Protein AF-0000000077704893 (afdb_homodimer)

pLDDT: mean 78.14, std 19.14, range [37.75, 97.44]

Foldseek 3Di:
DPPPPPPPPPPPPPPPPPPPPAPDDDDDDPVQQPACPLPNPPCHLCLVVAQFHWDWDWDADPQKGVRTDTATDGPDQFGQDPVGTDPQKGKDFDKDWDWMWGADPVHRNGTDIDTDIGGSGIHIDGPDDD/DPPPPPPPPPPPPPPPPPPPPFPDDDDDDPVQPPACPLCNPPCHLCLVVALFHWDWDWDADPQKGVRTDTATDGPDQFGQDPVGTDPQKGKDFDKDWDWMWGADPVHRNGTDIDTDIGGSGIHIDGPDDD

Sequence (260 aa):
MVLLSFALANLTFAKQGQKKICDTSLTISNDFHDSLDGDAKGNGNIHNRSLSAWTWIPKFSPRRIPQVIFEAQCNSEYCTLPNGVDTRLNSLPIYQEILVLKQDAED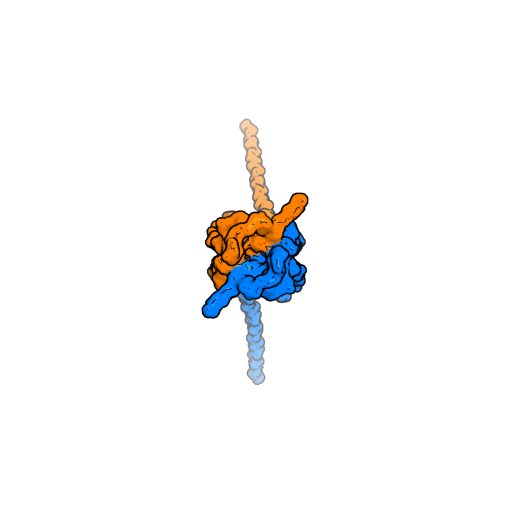RKCFMATFERVIVGCTCVWAKTSMVLLSFALANLTFAKQGQKKICDTSLTISNDFHDSLDGDAKGNGNIHNRSLSAWTWIPKFSPRRIPQVIFEAQCNSEYCTLPNGVDTRLNSLPIYQEILVLKQDAEDRKCFMATFERVIVGCTCVWAKTS

InterPro domains:
  IPR010345 Interleukin-17 family [PF06083] (50-125)
  IPR029034 Cystine-knot cytokine [G3DSA:2.10.90.10] (10-130)
  IPR029034 Cystine-knot cytokine [SSF57501] (20-126)

Nearest PDB structures (foldseek):
  5hi4-assembly1_A  TM=8.862E-01  e=2.682E-08  Homo sapiens
  4qhu-assembly1_C  TM=8.048E-01  e=1.053E-08  Homo sapiens
  5n7w-assembly1_Y  TM=8.708E-01  e=6.445E-08  Homo sapiens
  4hsa-assembly2_E  TM=7.802E-01  e=4.539E-08  Homo sapiens
  7uwn-assembly1_A  TM=8.164E-01  e=1.378E-07  Homo sapiens

Structure (mmCIF, N/CA/C/O backbone):
data_AF-0000000077704893-model_v1
#
loop_
_entity.id
_entity.type
_entity.pdbx_description
1 polymer 'Uncharacterized protein'
#
loop_
_atom_site.group_PDB
_atom_site.id
_atom_site.type_symbol
_atom_site.label_atom_id
_atom_site.label_alt_id
_atom_site.label_comp_id
_atom_site.label_asym_id
_atom_site.label_entity_id
_atom_site.label_seq_id
_atom_site.pdbx_PDB_ins_code
_atom_site.Cartn_x
_atom_site.Cartn_y
_atom_site.Cartn_z
_atom_site.occupancy
_atom_site.B_iso_or_equiv
_atom_site.auth_seq_id
_atom_site.auth_comp_id
_atom_site.auth_asym_id
_atom_site.auth_atom_id
_atom_site.pdbx_PDB_model_num
ATOM 1 N N . MET A 1 1 ? -37.656 50.531 52.281 1 37.75 1 MET A N 1
ATOM 2 C CA . MET A 1 1 ? -37.531 50.25 50.844 1 37.75 1 MET A CA 1
ATOM 3 C C . MET A 1 1 ? -36.156 49.781 50.5 1 37.75 1 MET A C 1
ATOM 5 O O . MET A 1 1 ? -35.219 50.562 50.438 1 37.75 1 MET A O 1
ATOM 9 N N . VAL A 1 2 ? -35.781 48.531 51.031 1 50.66 2 VAL A N 1
ATOM 10 C CA . VAL A 1 2 ? -34.5 47.875 50.781 1 50.66 2 VAL A CA 1
ATOM 11 C C . VAL A 1 2 ? -34.344 47.5 49.312 1 50.66 2 VAL A C 1
ATOM 13 O O . VAL A 1 2 ? -35.188 46.781 48.75 1 50.66 2 VAL A O 1
ATOM 16 N N . LEU A 1 3 ? -33.781 48.406 48.5 1 46.84 3 LEU A N 1
ATOM 17 C CA . LEU A 1 3 ? -33.5 48.188 47.094 1 46.84 3 LEU A CA 1
ATOM 18 C C . LEU A 1 3 ? -32.531 47.031 46.906 1 46.84 3 LEU A C 1
ATOM 20 O O . LEU A 1 3 ? -31.391 47.062 47.406 1 46.84 3 LEU A O 1
ATOM 24 N N . LEU A 1 4 ? -33.031 45.781 46.812 1 48.66 4 LEU A N 1
ATOM 25 C CA . LEU A 1 4 ? -32.281 44.594 46.438 1 48.66 4 LEU A CA 1
ATOM 26 C C . LEU A 1 4 ? -31.688 44.719 45.062 1 48.66 4 LEU A C 1
ATOM 28 O O . LEU A 1 4 ? -32.406 44.781 44.062 1 48.66 4 LEU A O 1
ATOM 32 N N . SER A 1 5 ? -30.562 45.469 44.906 1 52.28 5 SER A N 1
ATOM 33 C CA . SER A 1 5 ? -29.844 45.469 43.625 1 52.28 5 SER A CA 1
ATOM 34 C C . SER A 1 5 ? -29.422 44.062 43.219 1 52.28 5 SER A C 1
ATOM 36 O O . SER A 1 5 ? -28.688 43.406 43.938 1 52.28 5 SER A O 1
ATOM 38 N N . PHE A 1 6 ? -30.25 43.344 42.531 1 50.31 6 PHE A N 1
ATOM 39 C CA . PHE A 1 6 ? -29.906 42.094 41.875 1 50.31 6 PHE A CA 1
ATOM 40 C C . PHE A 1 6 ? -28.688 42.25 40.969 1 50.31 6 PHE A C 1
ATOM 42 O O . PHE A 1 6 ? -28.766 42.938 39.938 1 50.31 6 PHE A O 1
ATOM 49 N N . ALA A 1 7 ? -27.469 42.219 41.5 1 50.66 7 ALA A N 1
ATOM 50 C CA . ALA A 1 7 ? -26.266 42.156 40.688 1 50.66 7 ALA A CA 1
ATOM 51 C C . ALA A 1 7 ? -26.391 41.031 39.625 1 50.66 7 ALA A C 1
ATOM 53 O O . ALA A 1 7 ? -26.547 39.875 39.969 1 50.66 7 ALA A O 1
ATOM 54 N N . LEU A 1 8 ? -26.859 41.281 38.375 1 48.38 8 LEU A N 1
ATOM 55 C CA . LEU A 1 8 ? -26.75 40.375 37.25 1 48.38 8 LEU A CA 1
ATOM 56 C C . LEU A 1 8 ? -25.312 39.875 37.062 1 48.38 8 LEU A C 1
ATOM 58 O O . LEU A 1 8 ? -24.422 40.688 36.844 1 48.38 8 LEU A O 1
ATOM 62 N N . ALA A 1 9 ? -24.891 38.875 37.812 1 49.81 9 ALA A N 1
ATOM 63 C CA . ALA A 1 9 ? -23.641 38.188 37.5 1 49.81 9 ALA A CA 1
ATOM 64 C C . ALA A 1 9 ? -23.594 37.812 36.031 1 49.81 9 ALA A C 1
ATOM 66 O O . ALA A 1 9 ? -24.422 37.031 35.562 1 49.81 9 ALA A O 1
ATOM 67 N N . ASN A 1 10 ? -23.156 38.688 35.156 1 50.38 10 ASN A N 1
ATOM 68 C CA . ASN A 1 10 ? -22.797 38.312 33.781 1 50.38 10 ASN A CA 1
ATOM 69 C C . ASN A 1 10 ? -21.906 37.094 33.75 1 50.38 10 ASN A C 1
ATOM 71 O O . ASN A 1 10 ? -20.781 37.125 34.25 1 50.38 10 ASN A O 1
ATOM 75 N N . LEU A 1 11 ? -22.453 35.906 33.781 1 45.84 11 LEU A N 1
ATOM 76 C CA . LEU A 1 11 ? -21.703 34.688 33.438 1 45.84 11 LEU A CA 1
ATOM 77 C C . LEU A 1 11 ? -21.062 34.844 32.062 1 45.84 11 LEU A C 1
ATOM 79 O O . LEU A 1 11 ? -21.734 34.75 31.031 1 45.84 11 LEU A O 1
ATOM 83 N N . THR A 1 12 ? -20.078 35.656 31.969 1 42.69 12 THR A N 1
ATOM 84 C CA . THR A 1 12 ? -19.281 35.469 30.75 1 42.69 12 THR A CA 1
ATOM 85 C C . THR A 1 12 ? -18.891 34 30.578 1 42.69 12 THR A C 1
ATOM 87 O O . THR A 1 12 ? -18.156 33.438 31.422 1 42.69 12 THR A O 1
ATOM 90 N N . PHE A 1 13 ? -19.781 33.094 30.047 1 43.25 13 PHE A N 1
ATOM 91 C CA . PHE A 1 13 ? -19.25 31.875 29.469 1 43.25 13 PHE A CA 1
ATOM 92 C C . PHE A 1 13 ? -17.953 32.125 28.719 1 43.25 13 PHE A C 1
ATOM 94 O O . PHE A 1 13 ? -17.953 32.812 27.688 1 43.25 13 PHE A O 1
ATOM 101 N N . ALA A 1 14 ? -16.828 32.219 29.375 1 42.31 14 ALA A N 1
ATOM 102 C CA . ALA A 1 14 ? -15.578 32.094 28.641 1 42.31 14 ALA A CA 1
ATOM 103 C C . ALA A 1 14 ? -15.695 31.031 27.547 1 42.31 14 ALA A C 1
ATOM 105 O O . ALA A 1 14 ? -16.203 29.938 27.781 1 42.31 14 ALA A O 1
ATOM 106 N N . LYS A 1 15 ? -15.789 31.453 26.328 1 42.66 15 LYS A N 1
ATOM 107 C CA . LYS A 1 15 ? -15.531 30.5 25.25 1 42.66 15 LYS A CA 1
ATOM 108 C C . LYS A 1 15 ? -14.398 29.547 25.594 1 42.66 15 LYS A C 1
ATOM 110 O O . LYS A 1 15 ? -13.258 29.969 25.797 1 42.66 15 LYS A O 1
ATOM 115 N N . GLN A 1 16 ? -14.609 28.641 26.5 1 38.19 16 GLN A N 1
ATOM 116 C CA . GLN A 1 16 ? -13.617 27.562 26.547 1 38.19 16 GLN A CA 1
ATOM 117 C C . GLN A 1 16 ? -13 27.328 25.172 1 38.19 16 GLN A C 1
ATOM 119 O O . GLN A 1 16 ? -13.711 27.062 24.203 1 38.19 16 GLN A O 1
ATOM 124 N N . GLY A 1 17 ? -11.992 28 24.844 1 39.12 17 GLY A N 1
ATOM 125 C CA . GLY A 1 17 ? -11.227 27.703 23.641 1 39.12 17 GLY A CA 1
ATOM 126 C C . GLY A 1 17 ? -11.266 26.219 23.281 1 39.12 17 GLY A C 1
ATOM 127 O O . GLY A 1 17 ? -10.852 25.375 24.078 1 39.12 17 GLY A O 1
ATOM 128 N N . GLN A 1 18 ? -12.242 25.781 22.703 1 41.03 18 GLN A N 1
ATOM 129 C CA . GLN A 1 18 ? -12.258 24.422 22.172 1 41.03 18 GLN A CA 1
ATOM 130 C C . GLN A 1 18 ? -10.859 23.984 21.734 1 41.03 18 GLN A C 1
ATOM 132 O O . GLN A 1 18 ? -10.18 24.719 21 1 41.03 18 GLN A O 1
ATOM 137 N N . LYS A 1 19 ? -10.109 23.375 22.578 1 48.78 19 LYS A N 1
ATOM 138 C CA . LYS A 1 19 ? -8.828 22.766 22.219 1 48.78 19 LYS A CA 1
ATOM 139 C C . LYS A 1 19 ? -8.766 22.438 20.734 1 48.78 19 LYS A C 1
ATOM 141 O O . LYS A 1 19 ? -9.641 21.75 20.203 1 48.78 19 LYS A O 1
ATOM 146 N N . LYS A 1 20 ? -8.148 23.312 20.047 1 57.44 20 LYS A N 1
ATOM 147 C CA . LYS A 1 20 ? -8.016 23.156 18.594 1 57.44 20 LYS A CA 1
ATOM 148 C C . LYS A 1 20 ? -7.527 21.766 18.234 1 57.44 20 LYS A C 1
ATOM 150 O O . LYS A 1 20 ? -6.426 21.359 18.609 1 57.44 20 LYS A O 1
ATOM 155 N N . ILE A 1 21 ? -8.43 20.859 18 1 60.94 21 ILE A N 1
ATOM 156 C CA . ILE A 1 21 ? -8.148 19.469 17.625 1 60.94 21 ILE A CA 1
ATOM 157 C C . ILE A 1 21 ? -7.07 19.453 16.531 1 60.94 21 ILE A C 1
ATOM 159 O O . ILE A 1 21 ? -6.164 18.625 16.562 1 60.94 21 ILE A O 1
ATOM 163 N N . CYS A 1 22 ? -6.988 20.5 15.727 1 69.81 22 CYS A N 1
ATOM 164 C CA . CYS A 1 22 ? -5.977 20.594 14.688 1 69.81 22 CYS A CA 1
ATOM 165 C C . CYS A 1 22 ? -4.859 21.547 15.086 1 69.81 22 CYS A C 1
ATOM 167 O O . CYS A 1 22 ? -5.07 22.75 15.164 1 69.81 22 CYS A O 1
ATOM 169 N N . ASP A 1 23 ? -3.744 21.109 15.43 1 73.31 23 ASP A N 1
ATOM 170 C CA . ASP A 1 23 ? -2.658 21.906 15.984 1 73.31 23 ASP A CA 1
ATOM 171 C C . ASP A 1 23 ? -1.429 21.875 15.078 1 73.31 23 ASP A C 1
ATOM 173 O O . ASP A 1 23 ? -0.364 22.375 15.445 1 73.31 23 ASP A O 1
ATOM 177 N N . THR A 1 24 ? -1.635 21.188 13.969 1 78.5 24 THR A N 1
ATOM 178 C CA . THR A 1 24 ? -0.562 21.109 12.977 1 78.5 24 THR A CA 1
ATOM 179 C C . THR A 1 24 ? -1.022 21.672 11.633 1 78.5 24 THR A C 1
ATOM 181 O O . THR A 1 24 ? -2.221 21.844 11.406 1 78.5 24 THR A O 1
ATOM 184 N N . SER A 1 25 ? -0.047 22.094 10.875 1 83.5 25 SER A N 1
ATOM 185 C CA . SER A 1 25 ? -0.404 22.672 9.578 1 83.5 25 SER A CA 1
ATOM 186 C C . SER A 1 25 ? -0.13 21.688 8.445 1 83.5 25 SER A C 1
ATOM 188 O O . SER A 1 25 ? 0.707 20.797 8.578 1 83.5 25 SER A O 1
ATOM 190 N N . LEU A 1 26 ? -0.906 21.875 7.492 1 85.44 26 LEU A N 1
ATOM 191 C CA . LEU A 1 26 ? -0.884 20.953 6.363 1 85.44 26 LEU A CA 1
ATOM 192 C C . LEU A 1 26 ? -0.917 21.703 5.039 1 85.44 26 LEU A C 1
ATOM 194 O O . LEU A 1 26 ? -1.655 22.688 4.898 1 85.44 26 LEU A O 1
ATOM 198 N N . THR A 1 27 ? -0.047 21.344 4.195 1 81.75 27 THR A N 1
ATOM 199 C CA . THR A 1 27 ? -0.145 21.766 2.805 1 81.75 27 THR A CA 1
ATOM 200 C C . THR A 1 27 ? -0.478 20.594 1.898 1 81.75 27 THR A C 1
ATOM 202 O O . THR A 1 27 ? 0.096 19.516 2.043 1 81.75 27 THR A O 1
ATOM 205 N N . ILE A 1 28 ? -1.531 20.688 1.138 1 75.5 28 ILE A N 1
ATOM 206 C CA . ILE A 1 28 ? -1.953 19.656 0.197 1 75.5 28 ILE A CA 1
ATOM 207 C C . ILE A 1 28 ? -1.441 20 -1.202 1 75.5 28 ILE A C 1
ATOM 209 O O . ILE A 1 28 ? -1.708 21.078 -1.722 1 75.5 28 ILE A O 1
ATOM 213 N N . SER A 1 29 ? -0.528 19.141 -1.643 1 66.69 29 SER A N 1
ATOM 214 C CA . SER A 1 29 ? -0.025 19.375 -2.992 1 66.69 29 SER A CA 1
ATOM 215 C C . SER A 1 29 ? -1.115 19.156 -4.035 1 66.69 29 SER A C 1
ATOM 217 O O . SER A 1 29 ? -1.984 18.297 -3.861 1 66.69 29 SER A O 1
ATOM 219 N N . ASN A 1 30 ? -1.355 20.062 -4.895 1 57.41 30 ASN A N 1
ATOM 220 C CA . ASN A 1 30 ? -2.336 20.047 -5.977 1 57.41 30 ASN A CA 1
ATOM 221 C C . ASN A 1 30 ? -2.283 18.734 -6.754 1 57.41 30 ASN A C 1
ATOM 223 O O . ASN A 1 30 ? -3.223 18.391 -7.477 1 57.41 30 ASN A O 1
ATOM 227 N N . ASP A 1 31 ? -1.229 18.156 -6.793 1 54.12 31 ASP A N 1
ATOM 228 C CA . ASP A 1 31 ? -1.136 16.922 -7.578 1 54.12 31 ASP A CA 1
ATOM 229 C C . ASP A 1 31 ? -2.012 15.828 -6.98 1 54.12 31 ASP A C 1
ATOM 231 O O . ASP A 1 31 ? -2.023 14.695 -7.477 1 54.12 31 ASP A O 1
ATOM 235 N N . PHE A 1 32 ? -2.59 16.188 -5.91 1 54.81 32 PHE A N 1
ATOM 236 C CA . PHE A 1 32 ? -3.371 15.227 -5.145 1 54.81 32 PHE A CA 1
ATOM 237 C C . PHE A 1 32 ? -4.535 14.695 -5.973 1 54.81 32 PHE A C 1
ATOM 239 O O . PHE A 1 32 ? -4.965 13.555 -5.789 1 54.81 32 PHE A O 1
ATOM 246 N N . HIS A 1 33 ? -5.051 15.609 -6.844 1 47.25 33 HIS A N 1
ATOM 247 C CA . HIS A 1 33 ? -6.25 15.148 -7.535 1 47.25 33 HIS A CA 1
ATOM 248 C C . HIS A 1 33 ? -5.941 13.984 -8.469 1 47.25 33 HIS A C 1
ATOM 250 O O . HIS A 1 33 ? -6.832 13.477 -9.148 1 47.25 33 HIS A O 1
ATOM 256 N N . ASP A 1 34 ? -4.793 13.68 -8.602 1 46.97 34 ASP A N 1
ATOM 257 C CA . ASP A 1 34 ? -4.703 12.594 -9.57 1 46.97 34 ASP A CA 1
ATOM 258 C C . ASP A 1 34 ? -5.148 11.266 -8.953 1 46.97 34 ASP A C 1
ATOM 260 O O . ASP A 1 34 ? -4.629 10.859 -7.914 1 46.97 34 ASP A O 1
ATOM 264 N N . SER A 1 35 ? -6.367 10.953 -9.156 1 46.66 35 SER A N 1
ATOM 265 C CA . SER A 1 35 ? -7.062 9.703 -8.867 1 46.66 35 SER A CA 1
ATOM 266 C C . SER A 1 35 ? -6.102 8.516 -8.891 1 46.66 35 SER A C 1
ATOM 268 O O . SER A 1 35 ? -5.312 8.367 -9.82 1 46.66 35 SER A O 1
ATOM 270 N N . LEU A 1 36 ? -5.527 8.188 -7.707 1 52.59 36 LEU A N 1
ATOM 271 C CA . LEU A 1 36 ? -4.906 6.871 -7.691 1 52.59 36 LEU A CA 1
ATOM 272 C C . LEU A 1 36 ? -5.652 5.91 -8.617 1 52.59 36 LEU A C 1
ATOM 274 O O . LEU A 1 36 ? -6.77 5.484 -8.305 1 52.59 36 LEU A O 1
ATOM 278 N N . ASP A 1 37 ? -5.781 6.301 -9.977 1 47.19 37 ASP A N 1
ATOM 279 C CA . ASP A 1 37 ? -6.457 5.398 -10.898 1 47.19 37 ASP A CA 1
ATOM 280 C C . ASP A 1 37 ? -6.125 3.941 -10.586 1 47.19 37 ASP A C 1
ATOM 282 O O . ASP A 1 37 ? -5.051 3.643 -10.062 1 47.19 37 ASP A O 1
ATOM 286 N N . GLY A 1 38 ? -7.125 3.229 -10.242 1 49.47 38 GLY A N 1
ATOM 287 C CA . GLY A 1 38 ? -6.996 1.782 -10.156 1 49.47 38 GLY A CA 1
ATOM 288 C C . GLY A 1 38 ? -5.895 1.223 -11.039 1 49.47 38 GLY A C 1
ATOM 289 O O . GLY A 1 38 ? -5.273 0.214 -10.695 1 49.47 38 GLY A O 1
ATOM 290 N N . ASP A 1 39 ? -5.918 1.77 -12.297 1 47.84 39 ASP A N 1
ATOM 291 C CA . ASP A 1 39 ? -4.781 1.375 -13.117 1 47.84 39 ASP A CA 1
ATOM 292 C C . ASP A 1 39 ? -3.51 2.1 -12.68 1 47.84 39 ASP A C 1
ATOM 294 O O . ASP A 1 39 ? -3.074 3.047 -13.336 1 47.84 39 ASP A O 1
ATOM 298 N N . ALA A 1 40 ? -3.502 2.299 -11.297 1 52.09 40 ALA A N 1
ATOM 299 C CA . ALA A 1 40 ? -2.326 3.027 -10.828 1 52.09 40 ALA A CA 1
ATOM 300 C C . ALA A 1 40 ? -1.189 2.943 -11.844 1 52.09 40 ALA A C 1
ATOM 302 O O . ALA A 1 40 ? -0.983 1.901 -12.477 1 52.09 40 ALA A O 1
ATOM 303 N N . LYS A 1 41 ? -0.769 3.875 -12.297 1 58.19 41 LYS A N 1
ATOM 304 C CA . LYS A 1 41 ? 0.427 4 -13.125 1 58.19 41 LYS A CA 1
ATOM 305 C C . LYS A 1 41 ? 1.471 2.953 -12.742 1 58.19 41 LYS A C 1
ATOM 307 O O . LYS A 1 41 ? 1.813 2.811 -11.57 1 58.19 41 LYS A O 1
ATOM 312 N N . GLY A 1 42 ? 1.596 1.945 -13.57 1 61.72 42 GLY A N 1
ATOM 313 C CA . GLY A 1 42 ? 2.691 1.001 -13.414 1 61.72 42 GLY A CA 1
ATOM 314 C C . GLY A 1 42 ? 2.234 -0.446 -13.414 1 61.72 42 GLY A C 1
ATOM 315 O O . GLY A 1 42 ? 3.037 -1.355 -13.633 1 61.72 42 GLY A O 1
ATOM 316 N N . ASN A 1 43 ? 0.896 -0.592 -13.07 1 81.31 43 ASN A N 1
ATOM 317 C CA . ASN A 1 43 ? 0.449 -1.979 -13.008 1 81.31 43 ASN A CA 1
ATOM 318 C C . ASN A 1 43 ? 0.082 -2.516 -14.383 1 81.31 43 ASN A C 1
ATOM 320 O O . ASN A 1 43 ? 0.042 -3.73 -14.594 1 81.31 43 ASN A O 1
ATOM 324 N N . GLY A 1 44 ? -0.138 -1.579 -15.32 1 82.38 44 GLY A N 1
ATOM 325 C CA . GLY A 1 44 ? -0.655 -2.062 -16.594 1 82.38 44 GLY A CA 1
ATOM 326 C C . GLY A 1 44 ? -1.914 -2.896 -16.438 1 82.38 44 GLY A C 1
ATOM 327 O O . GLY A 1 44 ? -2.879 -2.465 -15.812 1 82.38 44 GLY A O 1
ATOM 328 N N . ASN A 1 45 ? -1.909 -4.125 -17.078 1 90.38 45 ASN A N 1
ATOM 329 C CA . ASN A 1 45 ? -3.08 -4.996 -17.031 1 90.38 45 ASN A CA 1
ATOM 330 C C . ASN A 1 45 ? -2.84 -6.207 -16.141 1 90.38 45 ASN A C 1
ATOM 332 O O . ASN A 1 45 ? -3.35 -7.297 -16.406 1 90.38 45 ASN A O 1
ATOM 336 N N . ILE A 1 46 ? -2.047 -6.043 -15.164 1 93.25 46 ILE A N 1
ATOM 337 C CA . ILE A 1 46 ? -1.69 -7.172 -14.312 1 93.25 46 ILE A CA 1
ATOM 338 C C . ILE A 1 46 ? -2.943 -7.73 -13.641 1 93.25 46 ILE A C 1
ATOM 340 O O . ILE A 1 46 ? -3.039 -8.938 -13.391 1 93.25 46 ILE A O 1
ATOM 344 N N . HIS A 1 47 ? -3.902 -6.883 -13.359 1 94.62 47 HIS A N 1
ATOM 345 C CA . HIS A 1 47 ? -5.102 -7.336 -12.664 1 94.62 47 HIS A CA 1
ATOM 346 C C . HIS A 1 47 ? -5.91 -8.297 -13.523 1 94.62 47 HIS A C 1
ATOM 348 O O . HIS A 1 47 ? -6.559 -9.211 -13.008 1 94.62 47 HIS A O 1
ATOM 354 N N . ASN A 1 48 ? -5.805 -8.156 -14.812 1 92.62 48 ASN A N 1
ATOM 355 C CA . ASN A 1 48 ? -6.512 -9.023 -15.75 1 92.62 48 ASN A CA 1
ATOM 356 C C . ASN A 1 48 ? -5.723 -10.297 -16.031 1 92.62 48 ASN A C 1
ATOM 358 O O . ASN A 1 48 ? -6.305 -11.352 -16.297 1 92.62 48 ASN A O 1
ATOM 362 N N . ARG A 1 49 ? -4.492 -10.195 -15.977 1 93.75 49 ARG A N 1
ATOM 363 C CA . ARG A 1 49 ? -3.629 -11.312 -16.359 1 93.75 49 ARG A CA 1
ATOM 364 C C . ARG A 1 49 ? -3.303 -12.18 -15.141 1 93.75 49 ARG A C 1
ATOM 366 O O . ARG A 1 49 ? -2.781 -13.289 -15.289 1 93.75 49 ARG A O 1
ATOM 373 N N . SER A 1 50 ? -3.562 -11.703 -13.969 1 95.44 50 SER A N 1
ATOM 374 C CA . SER A 1 50 ? -3.266 -12.445 -12.75 1 95.44 50 SER A CA 1
ATOM 375 C C . SER A 1 50 ? -4.035 -13.758 -12.703 1 95.44 50 SER A C 1
ATOM 377 O O . SER A 1 50 ? -5.176 -13.836 -13.164 1 95.44 50 SER A O 1
ATOM 379 N N . LEU A 1 51 ? -3.422 -14.812 -12.117 1 94.94 51 LEU A N 1
ATOM 380 C CA . LEU A 1 51 ? -4.137 -16.047 -11.836 1 94.94 51 LEU A CA 1
ATOM 381 C C . LEU A 1 51 ? -5.27 -15.82 -10.844 1 94.94 51 LEU A C 1
ATOM 383 O O . LEU A 1 51 ? -6.164 -16.656 -10.703 1 94.94 51 LEU A O 1
ATOM 387 N N . SER A 1 52 ? -5.152 -14.781 -10.109 1 96.06 52 SER A N 1
ATOM 388 C CA . SER A 1 52 ? -6.188 -14.258 -9.227 1 96.06 52 SER A CA 1
ATOM 389 C C . SER A 1 52 ? -6.66 -12.875 -9.68 1 96.06 52 SER A C 1
ATOM 391 O O . SER A 1 52 ? -6.477 -11.891 -8.969 1 96.06 52 SER A O 1
ATOM 393 N N . ALA A 1 53 ? -7.348 -12.867 -10.828 1 95.31 53 ALA A N 1
ATOM 394 C CA . ALA A 1 53 ? -7.754 -11.602 -11.422 1 95.31 53 ALA A CA 1
ATOM 395 C C . ALA A 1 53 ? -8.664 -10.812 -10.484 1 95.31 53 ALA A C 1
ATOM 397 O O . ALA A 1 53 ? -9.352 -11.398 -9.641 1 95.31 53 ALA A O 1
ATOM 398 N N . TRP A 1 54 ? -8.547 -9.469 -10.664 1 96.44 54 TRP A N 1
ATOM 399 C CA . TRP A 1 54 ? -9.43 -8.648 -9.836 1 96.44 54 TRP A CA 1
ATOM 400 C C . TRP A 1 54 ? -9.961 -7.457 -10.625 1 96.44 54 TRP A C 1
ATOM 402 O O . TRP A 1 54 ? -9.438 -7.129 -11.688 1 96.44 54 TRP A O 1
ATOM 412 N N . THR A 1 55 ? -11.031 -6.918 -10.102 1 94.62 55 THR A N 1
ATOM 413 C CA . THR A 1 55 ? -11.625 -5.695 -10.625 1 94.62 55 THR A CA 1
ATOM 414 C C . THR A 1 55 ? -11.422 -4.535 -9.656 1 94.62 55 THR A C 1
ATOM 416 O O . THR A 1 55 ? -11.555 -4.707 -8.445 1 94.62 55 THR A O 1
ATOM 419 N N . TRP A 1 56 ? -11.07 -3.357 -10.227 1 92.25 56 TRP A N 1
ATOM 420 C CA . TRP A 1 56 ? -10.938 -2.158 -9.406 1 92.25 56 TRP A CA 1
ATOM 421 C C . TRP A 1 56 ? -12.297 -1.511 -9.156 1 92.25 56 TRP A C 1
ATOM 423 O O . TRP A 1 56 ? -13.039 -1.234 -10.102 1 92.25 56 TRP A O 1
ATOM 433 N N . ILE A 1 57 ? -12.547 -1.248 -7.918 1 93.12 57 ILE A N 1
ATOM 434 C CA . ILE A 1 57 ? -13.773 -0.572 -7.52 1 93.12 57 ILE A CA 1
ATOM 435 C C . ILE A 1 57 ? -13.438 0.77 -6.871 1 93.12 57 ILE A C 1
ATOM 437 O O . ILE A 1 57 ? -12.789 0.814 -5.824 1 93.12 57 ILE A O 1
ATOM 441 N N . PRO A 1 58 ? -13.883 1.869 -7.477 1 91 58 PRO A N 1
ATOM 442 C CA . PRO A 1 58 ? -13.648 3.17 -6.844 1 91 58 PRO A CA 1
ATOM 443 C C . PRO A 1 58 ? -14.539 3.402 -5.625 1 91 58 PRO A C 1
ATOM 445 O O . PRO A 1 58 ? -15.742 3.141 -5.676 1 91 58 PRO A O 1
ATOM 448 N N . LYS A 1 59 ? -13.938 3.762 -4.555 1 92.38 59 LYS A N 1
ATOM 449 C CA . LYS A 1 59 ? -14.633 4.215 -3.354 1 92.38 59 LYS A CA 1
ATOM 450 C C . LYS A 1 59 ? -14.484 5.723 -3.166 1 92.38 59 LYS A C 1
ATOM 452 O O . LYS A 1 59 ? -13.383 6.211 -2.885 1 92.38 59 LYS A O 1
ATOM 457 N N . PHE A 1 60 ? -15.578 6.422 -3.271 1 92.69 60 PHE A N 1
ATOM 458 C CA . PHE A 1 60 ? -15.562 7.879 -3.232 1 92.69 60 PHE A CA 1
ATOM 459 C C . PHE A 1 60 ? -16 8.391 -1.863 1 92.69 60 PHE A C 1
ATOM 461 O O . PHE A 1 60 ? -16.938 7.852 -1.262 1 92.69 60 PHE A O 1
ATOM 468 N N . SER A 1 61 ? -15.281 9.352 -1.286 1 92.25 61 SER A N 1
ATOM 469 C CA . SER A 1 61 ? -15.617 10.117 -0.088 1 92.25 61 SER A CA 1
ATOM 470 C C . SER A 1 61 ? -15.305 11.602 -0.271 1 92.25 61 SER A C 1
ATOM 472 O O . SER A 1 61 ? -14.141 11.984 -0.381 1 92.25 61 SER A O 1
ATOM 474 N N . PRO A 1 62 ? -16.297 12.516 -0.23 1 91.75 62 PRO A N 1
ATOM 475 C CA . PRO A 1 62 ? -16.078 13.93 -0.534 1 91.75 62 PRO A CA 1
ATOM 476 C C . PRO A 1 62 ? -15.25 14.641 0.535 1 91.75 62 PRO A C 1
ATOM 478 O O . PRO A 1 62 ? -14.648 15.68 0.261 1 91.75 62 PRO A O 1
ATOM 481 N N . ARG A 1 63 ? -15.258 14.078 1.714 1 92.44 63 ARG A N 1
ATOM 482 C CA . ARG A 1 63 ? -14.555 14.75 2.801 1 92.44 63 ARG A CA 1
ATOM 483 C C . ARG A 1 63 ? -13.281 14.008 3.182 1 92.44 63 ARG A C 1
ATOM 485 O O . ARG A 1 63 ? -12.883 14.008 4.348 1 92.44 63 ARG A O 1
ATOM 492 N N . ARG A 1 64 ? -12.734 13.344 2.166 1 93.25 64 ARG A N 1
ATOM 493 C CA . ARG A 1 64 ? -11.516 12.57 2.398 1 93.25 64 ARG A CA 1
ATOM 494 C C . ARG A 1 64 ? -10.453 12.898 1.353 1 93.25 64 ARG A C 1
ATOM 496 O O . ARG A 1 64 ? -10.781 13.156 0.192 1 93.25 64 ARG A O 1
ATOM 503 N N . ILE A 1 65 ? -9.195 12.883 1.783 1 89.12 65 ILE A N 1
ATOM 504 C CA . ILE A 1 65 ? -8.055 12.891 0.879 1 89.12 65 ILE A CA 1
ATOM 505 C C . ILE A 1 65 ? -7.285 11.578 1.009 1 89.12 65 ILE A C 1
ATOM 507 O O . ILE A 1 65 ? -6.84 11.219 2.102 1 89.12 65 ILE A O 1
ATOM 511 N N . PRO A 1 66 ? -7.082 10.891 -0.09 1 90.94 66 PRO A N 1
ATOM 512 C CA . PRO A 1 66 ? -7.656 11.18 -1.406 1 90.94 66 PRO A CA 1
ATOM 513 C C . PRO A 1 66 ? -9.164 10.945 -1.451 1 90.94 66 PRO A C 1
ATOM 515 O O . PRO A 1 66 ? -9.695 10.156 -0.671 1 90.94 66 PRO A O 1
ATOM 518 N N . GLN A 1 67 ? -9.875 11.555 -2.371 1 91.25 67 GLN A N 1
ATOM 519 C CA . GLN A 1 67 ? -11.328 11.445 -2.457 1 91.25 67 GLN A CA 1
ATOM 520 C C . GLN A 1 67 ? -11.75 10.102 -3.043 1 91.25 67 GLN A C 1
ATOM 522 O O . GLN A 1 67 ? -12.836 9.594 -2.748 1 91.25 67 GLN A O 1
ATOM 527 N N . VAL A 1 68 ? -10.906 9.609 -3.963 1 90.75 68 VAL A N 1
ATOM 528 C CA . VAL A 1 68 ? -11.203 8.312 -4.562 1 90.75 68 VAL A CA 1
ATOM 529 C C . VAL A 1 68 ? -10.109 7.309 -4.191 1 90.75 68 VAL A C 1
ATOM 531 O O . VAL A 1 68 ? -8.922 7.582 -4.379 1 90.75 68 VAL A O 1
ATOM 534 N N . ILE A 1 69 ? -10.484 6.199 -3.596 1 90.75 69 ILE A N 1
ATOM 535 C CA . ILE A 1 69 ? -9.609 5.055 -3.348 1 90.75 69 ILE A CA 1
ATOM 536 C C . ILE A 1 69 ? -10.086 3.857 -4.164 1 90.75 69 ILE A C 1
ATOM 538 O O . ILE A 1 69 ? -11.273 3.518 -4.145 1 90.75 69 ILE A O 1
ATOM 542 N N . PHE A 1 70 ? -9.188 3.305 -4.871 1 90.12 70 PHE A N 1
ATOM 543 C CA . PHE A 1 70 ? -9.531 2.107 -5.629 1 90.12 70 PHE A CA 1
ATOM 544 C C . PHE A 1 70 ? -9.281 0.852 -4.801 1 90.12 70 PHE A C 1
ATOM 546 O O . PHE A 1 70 ? -8.18 0.651 -4.281 1 90.12 70 PHE A O 1
ATOM 553 N N . GLU A 1 71 ? -10.273 0.096 -4.703 1 92.69 71 GLU A N 1
ATOM 554 C CA . GLU A 1 71 ? -10.188 -1.182 -4 1 92.69 71 GLU A CA 1
ATOM 555 C C . GLU A 1 71 ? -10.297 -2.354 -4.973 1 92.69 71 GLU A C 1
ATOM 557 O O . GLU A 1 71 ? -11.102 -2.32 -5.906 1 92.69 71 GLU A O 1
ATOM 562 N N . ALA A 1 72 ? -9.422 -3.314 -4.734 1 94.38 72 ALA A N 1
ATOM 563 C CA . ALA A 1 72 ? -9.484 -4.52 -5.555 1 94.38 72 ALA A CA 1
ATOM 564 C C . ALA A 1 72 ? -10.586 -5.457 -5.078 1 94.38 72 ALA A C 1
ATOM 566 O O . ALA A 1 72 ? -10.805 -5.609 -3.871 1 94.38 72 ALA A O 1
ATOM 567 N N . GLN A 1 73 ? -11.352 -6.008 -6.012 1 96.75 73 GLN A N 1
ATOM 568 C CA . GLN A 1 73 ? -12.258 -7.125 -5.766 1 96.75 73 GLN A CA 1
ATOM 569 C C . GLN A 1 73 ? -11.82 -8.367 -6.535 1 96.75 73 GLN A C 1
ATOM 571 O O . GLN A 1 73 ? -11.875 -8.391 -7.77 1 96.75 73 GLN A O 1
ATOM 576 N N . CYS A 1 74 ? -11.406 -9.383 -5.738 1 97.44 74 CYS A N 1
ATOM 577 C CA . CYS A 1 74 ? -11.016 -10.617 -6.406 1 97.44 74 CYS A CA 1
ATOM 578 C C . CYS A 1 74 ? -12.195 -11.219 -7.168 1 97.44 74 CYS A C 1
ATOM 580 O O . CYS A 1 74 ? -13.297 -11.328 -6.633 1 97.44 74 CYS A O 1
ATOM 582 N N . ASN A 1 75 ? -11.945 -11.664 -8.391 1 96.44 75 ASN A N 1
ATOM 583 C CA . ASN A 1 75 ? -13.023 -12.078 -9.281 1 96.44 75 ASN A CA 1
ATOM 584 C C . ASN A 1 75 ? -13.578 -13.445 -8.898 1 96.44 75 ASN A C 1
ATOM 586 O O . ASN A 1 75 ? -14.711 -13.781 -9.234 1 96.44 75 ASN A O 1
ATOM 590 N N . SER A 1 76 ? -12.75 -14.258 -8.234 1 94.06 76 SER A N 1
ATOM 591 C CA . SER A 1 76 ? -13.141 -15.602 -7.836 1 94.06 76 SER A CA 1
ATOM 592 C C . SER A 1 76 ? -12.43 -16.031 -6.555 1 94.06 76 SER A C 1
ATOM 594 O O . SER A 1 76 ? -11.461 -15.398 -6.137 1 94.06 76 SER A O 1
ATOM 596 N N . GLU A 1 77 ? -13.008 -17.062 -5.953 1 93.75 77 GLU A N 1
ATOM 597 C CA . GLU A 1 77 ? -12.352 -17.656 -4.789 1 93.75 77 GLU A CA 1
ATOM 598 C C . GLU A 1 77 ? -11.219 -18.578 -5.211 1 93.75 77 GLU A C 1
ATOM 600 O O . GLU A 1 77 ? -10.359 -18.938 -4.395 1 93.75 77 GLU A O 1
ATOM 605 N N . TYR A 1 78 ? -11.289 -18.953 -6.516 1 92.62 78 TYR A N 1
ATOM 606 C CA . TYR A 1 78 ? -10.305 -19.906 -7.035 1 92.62 78 TYR A CA 1
ATOM 607 C C . TYR A 1 78 ? -9.383 -19.219 -8.039 1 92.62 78 TYR A C 1
ATOM 609 O O . TYR A 1 78 ? -9.672 -18.125 -8.516 1 92.62 78 TYR A O 1
ATOM 617 N N . CYS A 1 79 ? -8.25 -19.812 -8.234 1 93.69 79 CYS A N 1
ATOM 618 C CA . CYS A 1 79 ? -7.27 -19.328 -9.195 1 93.69 79 CYS A CA 1
ATOM 619 C C . CYS A 1 79 ? -7.469 -19.969 -10.555 1 93.69 79 CYS A C 1
ATOM 621 O O . CYS A 1 79 ? -7.918 -21.125 -10.641 1 93.69 79 CYS A O 1
ATOM 623 N N . THR A 1 80 ? -7.184 -19.188 -11.57 1 88.12 80 THR A N 1
ATOM 624 C CA . THR A 1 80 ? -7.309 -19.703 -12.93 1 88.12 80 THR A CA 1
ATOM 625 C C . THR A 1 80 ? -5.938 -20.047 -13.508 1 88.12 80 THR A C 1
ATOM 627 O O . THR A 1 80 ? -5.152 -19.156 -13.844 1 88.12 80 THR A O 1
ATOM 630 N N . LEU A 1 81 ? -5.711 -21.328 -13.633 1 83.5 81 LEU A N 1
ATOM 631 C CA . LEU A 1 81 ? -4.465 -21.828 -14.203 1 83.5 81 LEU A CA 1
ATOM 632 C C . LEU A 1 81 ? -4.645 -22.172 -15.68 1 83.5 81 LEU A C 1
ATOM 634 O O . LEU A 1 81 ? -5.77 -22.266 -16.172 1 83.5 81 LEU A O 1
ATOM 638 N N . PRO A 1 82 ? -3.514 -22.266 -16.375 1 74.75 82 PRO A N 1
ATOM 639 C CA . PRO A 1 82 ? -3.609 -22.672 -17.781 1 74.75 82 PRO A CA 1
ATOM 640 C C . PRO A 1 82 ? -4.418 -23.953 -17.984 1 74.75 82 PRO A C 1
ATOM 642 O O . PRO A 1 82 ? -5.129 -24.094 -18.984 1 74.75 82 PRO A O 1
ATOM 645 N N . ASN A 1 83 ? -4.371 -24.812 -17.047 1 77.19 83 ASN A N 1
ATOM 646 C CA . ASN A 1 83 ? -5.047 -26.094 -17.188 1 77.19 83 ASN A CA 1
ATOM 647 C C . ASN A 1 83 ? -6.41 -26.078 -16.5 1 77.19 83 ASN A C 1
ATOM 649 O O . ASN A 1 83 ? -7.062 -27.125 -16.406 1 77.19 83 ASN A O 1
ATOM 653 N N . GLY A 1 84 ? -6.812 -25.031 -16.016 1 81.5 84 GLY A N 1
ATOM 654 C CA . GLY A 1 84 ? -8.102 -24.906 -15.359 1 81.5 84 GLY A CA 1
ATOM 655 C C . GLY A 1 84 ? -7.992 -24.547 -13.891 1 81.5 84 GLY A C 1
ATOM 656 O O . GLY A 1 84 ? -6.949 -24.078 -13.438 1 81.5 84 GLY A O 1
ATOM 657 N N . VAL A 1 85 ? -9.156 -24.703 -13.172 1 81.31 85 VAL A N 1
ATOM 658 C CA . VAL A 1 85 ? -9.227 -24.359 -11.75 1 81.31 85 VAL A CA 1
ATOM 659 C C . VAL A 1 85 ? -8.578 -25.453 -10.914 1 81.31 85 VAL A C 1
ATOM 661 O O . VAL A 1 85 ? -8.828 -26.641 -11.133 1 81.31 85 VAL A O 1
ATOM 664 N N . ASP A 1 86 ? -7.641 -25.062 -10.094 1 78.81 86 ASP A N 1
ATOM 665 C CA . ASP A 1 86 ? -7.027 -25.938 -9.109 1 78.81 86 ASP A CA 1
ATOM 666 C C . ASP A 1 86 ? -7.57 -25.672 -7.711 1 78.81 86 ASP A C 1
ATOM 668 O O . ASP A 1 86 ? -7.328 -24.594 -7.145 1 78.81 86 ASP A O 1
ATOM 672 N N . THR A 1 87 ? -8.219 -26.641 -7.16 1 80.81 87 THR A N 1
ATOM 673 C CA . THR A 1 87 ? -8.914 -26.469 -5.895 1 80.81 87 THR A CA 1
ATOM 674 C C . THR A 1 87 ? -7.926 -26.312 -4.746 1 80.81 87 THR A C 1
ATOM 676 O O . THR A 1 87 ? -8.305 -25.922 -3.639 1 80.81 87 THR A O 1
ATOM 679 N N . ARG A 1 88 ? -6.684 -26.578 -4.949 1 83.56 88 ARG A N 1
ATOM 680 C CA . ARG A 1 88 ? -5.672 -26.438 -3.91 1 83.56 88 ARG A CA 1
ATOM 681 C C . ARG A 1 88 ? -5.254 -24.969 -3.764 1 83.56 88 ARG A C 1
ATOM 683 O O . ARG A 1 88 ? -4.543 -24.609 -2.822 1 83.56 88 ARG A O 1
ATOM 690 N N . LEU A 1 89 ? -5.676 -24.203 -4.723 1 90.81 89 LEU A N 1
ATOM 691 C CA . LEU A 1 89 ? -5.281 -22.797 -4.727 1 90.81 89 LEU A CA 1
ATOM 692 C C . LEU A 1 89 ? -6.469 -21.891 -4.406 1 90.81 89 LEU A C 1
ATOM 694 O O . LEU A 1 89 ? -7.594 -22.172 -4.836 1 90.81 89 LEU A O 1
ATOM 698 N N . ASN A 1 90 ? -6.207 -20.922 -3.602 1 93.75 90 ASN A N 1
ATOM 699 C CA . ASN A 1 90 ? -7.223 -19.938 -3.256 1 93.75 90 ASN A CA 1
ATOM 700 C C . ASN A 1 90 ? -6.816 -18.531 -3.703 1 93.75 90 ASN A C 1
ATOM 702 O O . ASN A 1 90 ? -5.645 -18.172 -3.607 1 93.75 90 ASN A O 1
ATOM 706 N N . SER A 1 91 ? -7.789 -17.891 -4.281 1 95.81 91 SER A N 1
ATOM 707 C CA . SER A 1 91 ? -7.629 -16.453 -4.531 1 95.81 91 SER A CA 1
ATOM 708 C C . SER A 1 91 ? -7.945 -15.641 -3.281 1 95.81 91 SER A C 1
ATOM 710 O O . SER A 1 91 ? -9.078 -15.672 -2.787 1 95.81 91 SER A O 1
ATOM 712 N N . LEU A 1 92 ? -6.953 -14.891 -2.814 1 96.56 92 LEU A N 1
ATOM 713 C CA . LEU A 1 92 ? -7.141 -14.133 -1.582 1 96.56 92 LEU A CA 1
ATOM 714 C C . LEU A 1 92 ? -6.773 -12.664 -1.782 1 96.56 92 LEU A C 1
ATOM 716 O O . LEU A 1 92 ? -5.836 -12.352 -2.518 1 96.56 92 LEU A O 1
ATOM 720 N N . PRO A 1 93 ? -7.465 -11.828 -1.125 1 96.38 93 PRO A N 1
ATOM 721 C CA . PRO A 1 93 ? -7.141 -10.398 -1.195 1 96.38 93 PRO A CA 1
ATOM 722 C C . PRO A 1 93 ? -5.883 -10.039 -0.403 1 96.38 93 PRO A C 1
ATOM 724 O O . PRO A 1 93 ? -5.562 -10.703 0.585 1 96.38 93 PRO A O 1
ATOM 727 N N . ILE A 1 94 ? -5.207 -9.047 -0.88 1 94.81 94 ILE A N 1
ATOM 728 C CA . ILE A 1 94 ? -4.129 -8.414 -0.13 1 94.81 94 ILE A CA 1
ATOM 729 C C . ILE A 1 94 ? -4.645 -7.133 0.527 1 94.81 94 ILE A C 1
ATOM 731 O O . ILE A 1 94 ? -5.051 -6.195 -0.161 1 94.81 94 ILE A O 1
ATOM 735 N N . TYR A 1 95 ? -4.562 -7.102 1.865 1 92.31 95 TYR A N 1
ATOM 736 C CA . TYR A 1 95 ? -5.039 -5.941 2.611 1 92.31 95 TYR A CA 1
ATOM 737 C C . TYR A 1 95 ? -3.893 -5.004 2.957 1 92.31 95 TYR A C 1
ATOM 739 O O . TYR A 1 95 ? -2.779 -5.453 3.242 1 92.31 95 TYR A O 1
ATOM 747 N N . GLN A 1 96 ? -4.254 -3.717 2.961 1 89.81 96 GLN A N 1
ATOM 748 C CA . GLN A 1 96 ? -3.332 -2.699 3.457 1 89.81 96 GLN A CA 1
ATOM 749 C C . GLN A 1 96 ? -4.074 -1.622 4.242 1 89.81 96 GLN A C 1
ATOM 751 O O . GLN A 1 96 ? -5.215 -1.288 3.92 1 89.81 96 GLN A O 1
ATOM 756 N N . GLU A 1 97 ? -3.387 -1.144 5.219 1 88.5 97 GLU A N 1
ATOM 757 C CA . GLU A 1 97 ? -3.846 0.078 5.875 1 88.5 97 GLU A CA 1
ATOM 758 C C . GLU A 1 97 ? -3.195 1.312 5.254 1 88.5 97 GLU A C 1
ATOM 760 O O . GLU A 1 97 ? -1.985 1.514 5.383 1 88.5 97 GLU A O 1
ATOM 765 N N . ILE A 1 98 ? -3.996 2.172 4.68 1 90.38 98 ILE A N 1
ATOM 766 C CA . ILE A 1 98 ? -3.426 3.334 4.004 1 90.38 98 ILE A CA 1
ATOM 767 C C . ILE A 1 98 ? -3.805 4.605 4.758 1 90.38 98 ILE A C 1
ATOM 769 O O . ILE A 1 98 ? -4.879 4.684 5.359 1 90.38 98 ILE A O 1
ATOM 773 N N . LEU A 1 99 ? -2.934 5.621 4.711 1 91.69 99 LEU A N 1
ATOM 774 C CA . LEU A 1 99 ? -3.186 6.926 5.309 1 91.69 99 LEU A CA 1
ATOM 775 C C . LEU A 1 99 ? -4.234 7.695 4.508 1 91.69 99 LEU A C 1
ATOM 777 O O . LEU A 1 99 ? -4.195 7.707 3.275 1 91.69 99 LEU A O 1
ATOM 781 N N . VAL A 1 100 ? -5.137 8.258 5.18 1 92.31 100 VAL A N 1
ATOM 782 C CA . VAL A 1 100 ? -6.102 9.18 4.594 1 92.31 100 VAL A CA 1
ATOM 783 C C . VAL A 1 100 ? -6.262 10.398 5.492 1 92.31 100 VAL A C 1
ATOM 785 O O . VAL A 1 100 ? -5.922 10.359 6.676 1 92.31 100 VAL A O 1
ATOM 788 N N . LEU A 1 101 ? -6.707 11.484 4.891 1 92.31 101 LEU A N 1
ATOM 789 C CA . LEU A 1 101 ? -7.062 12.695 5.633 1 92.31 101 LEU A CA 1
ATOM 790 C C . LEU A 1 101 ? -8.57 12.922 5.613 1 92.31 101 LEU A C 1
ATOM 792 O O . LEU A 1 101 ? -9.164 13.086 4.543 1 92.31 101 LEU A O 1
ATOM 796 N N . LYS A 1 102 ? -9.141 12.898 6.754 1 92.62 102 LYS A N 1
ATOM 797 C CA . LYS A 1 102 ? -10.57 13.156 6.859 1 92.62 102 LYS A CA 1
ATOM 798 C C . LYS A 1 102 ? -10.844 14.594 7.301 1 92.62 102 LYS A C 1
ATOM 800 O O . LYS A 1 102 ? -10.281 15.055 8.297 1 92.62 102 LYS A O 1
ATOM 805 N N . GLN A 1 103 ? -11.695 15.156 6.527 1 90.62 103 GLN A N 1
ATOM 806 C CA . GLN A 1 103 ? -12.023 16.547 6.816 1 90.62 103 GLN A CA 1
ATOM 807 C C . GLN A 1 103 ? -13.016 16.656 7.973 1 90.62 103 GLN A C 1
ATOM 809 O O . GLN A 1 103 ? -13.977 15.891 8.039 1 90.62 103 GLN A O 1
ATOM 814 N N . ASP A 1 104 ? -12.703 17.609 8.828 1 88.38 104 ASP A N 1
ATOM 815 C CA . ASP A 1 104 ? -13.586 17.844 9.969 1 88.38 104 ASP A CA 1
ATOM 816 C C . ASP A 1 104 ? -14.938 18.391 9.516 1 88.38 104 ASP A C 1
ATOM 818 O O . ASP A 1 104 ? -15.008 19.234 8.625 1 88.38 104 ASP A O 1
ATOM 822 N N . ALA A 1 105 ? -15.969 17.938 10.133 1 87 105 ALA A N 1
ATOM 823 C CA . ALA A 1 105 ? -17.312 18.312 9.727 1 87 105 ALA A CA 1
ATOM 824 C C . ALA A 1 105 ? -17.609 19.766 10.094 1 87 105 ALA A C 1
ATOM 826 O O . ALA A 1 105 ? -18.359 20.438 9.391 1 87 105 ALA A O 1
ATOM 827 N N . GLU A 1 106 ? -17.078 20.219 11.125 1 85.94 106 GLU A N 1
ATOM 828 C CA . GLU A 1 106 ? -17.375 21.562 11.617 1 85.94 106 GLU A CA 1
ATOM 829 C C . GLU A 1 106 ? -16.375 22.578 11.07 1 85.94 106 GLU A C 1
ATOM 831 O O . GLU A 1 106 ? -16.75 23.703 10.711 1 85.94 106 GLU A O 1
ATOM 836 N N . ASP A 1 107 ? -15.133 22.141 11.062 1 83.75 107 ASP A N 1
ATOM 837 C CA . ASP A 1 107 ? -14.062 23 10.555 1 83.75 107 ASP A CA 1
ATOM 838 C C . ASP A 1 107 ? -13.477 22.438 9.258 1 83.75 107 ASP A C 1
ATOM 840 O O . ASP A 1 107 ? -12.609 21.562 9.289 1 83.75 107 ASP A O 1
ATOM 844 N N . ARG A 1 108 ? -13.727 23.047 8.172 1 83 108 ARG A N 1
ATOM 845 C CA . ARG A 1 108 ? -13.352 22.531 6.859 1 83 108 ARG A CA 1
ATOM 846 C C . ARG A 1 108 ? -11.867 22.734 6.594 1 83 108 ARG A C 1
ATOM 848 O O . ARG A 1 108 ? -11.32 22.203 5.625 1 83 108 ARG A O 1
ATOM 855 N N . LYS A 1 109 ? -11.211 23.406 7.422 1 84.06 109 LYS A N 1
ATOM 856 C CA . LYS A 1 109 ? -9.781 23.641 7.254 1 84.06 109 LYS A CA 1
ATOM 857 C C . LYS A 1 109 ? -8.961 22.703 8.148 1 84.06 109 LYS A C 1
ATOM 859 O O . LYS A 1 109 ? -7.742 22.828 8.242 1 84.06 109 LYS A O 1
ATOM 864 N N . CYS A 1 110 ? -9.703 21.859 8.727 1 87.31 110 CYS A N 1
ATOM 865 C CA . CYS A 1 110 ? -9.047 20.906 9.609 1 87.31 110 CYS A CA 1
ATOM 866 C C . CYS A 1 110 ? -9.227 19.469 9.102 1 87.31 110 CYS A C 1
ATOM 868 O O . CYS A 1 110 ? -10.336 19.062 8.781 1 87.31 110 CYS A O 1
ATOM 870 N N . PHE A 1 111 ? -8.117 18.781 9.016 1 89.88 111 PHE A N 1
ATOM 871 C CA . PHE A 1 111 ? -8.125 17.375 8.617 1 89.88 111 PHE A CA 1
ATOM 872 C C . PHE A 1 111 ? -7.598 16.484 9.734 1 89.88 111 PHE A C 1
ATOM 874 O O . PHE A 1 111 ? -6.73 16.906 10.508 1 89.88 111 PHE A O 1
ATOM 881 N N . MET A 1 112 ? -8.141 15.32 9.766 1 90.56 112 MET A N 1
ATOM 882 C CA . MET A 1 112 ? -7.648 14.281 10.664 1 90.56 112 MET A CA 1
ATOM 883 C C . MET A 1 112 ? -6.941 13.18 9.883 1 90.56 112 MET A C 1
ATOM 885 O O . MET A 1 112 ? -7.516 12.602 8.961 1 90.56 112 MET A O 1
ATOM 889 N N . ALA A 1 113 ? -5.703 12.961 10.266 1 91.25 113 ALA A N 1
ATOM 890 C CA . ALA A 1 113 ? -4.957 11.852 9.68 1 91.25 113 ALA A CA 1
ATOM 891 C C . ALA A 1 113 ? -5.355 10.523 10.32 1 91.25 113 ALA A C 1
ATOM 893 O O . ALA A 1 113 ? -5.293 10.375 11.547 1 91.25 113 ALA A O 1
ATOM 894 N N . THR A 1 114 ? -5.82 9.586 9.492 1 90.06 114 THR A N 1
ATOM 895 C CA . THR A 1 114 ? -6.215 8.266 9.977 1 90.06 114 THR A CA 1
ATOM 896 C C . THR A 1 114 ? -5.934 7.195 8.922 1 90.06 114 THR A C 1
ATOM 898 O O . THR A 1 114 ? -5.383 7.496 7.859 1 90.06 114 THR A O 1
ATOM 901 N N . PHE A 1 115 ? -6.129 5.961 9.312 1 89.31 115 PHE A N 1
ATOM 902 C CA . PHE A 1 115 ? -5.859 4.855 8.398 1 89.31 115 PHE A CA 1
ATOM 903 C C . PHE A 1 115 ? -7.148 4.129 8.039 1 89.31 115 PHE A C 1
ATOM 905 O O . PHE A 1 115 ? -8.07 4.043 8.852 1 89.31 115 PHE A O 1
ATOM 912 N N . GLU A 1 116 ? -7.156 3.678 6.793 1 90.62 116 GLU A N 1
ATOM 913 C CA . GLU A 1 116 ? -8.242 2.84 6.305 1 90.62 116 GLU A CA 1
ATOM 914 C C . GLU A 1 116 ? -7.715 1.543 5.699 1 90.62 116 GLU A C 1
ATOM 916 O O . GLU A 1 116 ? -6.688 1.545 5.016 1 90.62 116 GLU A O 1
ATOM 921 N N . ARG A 1 117 ? -8.492 0.519 5.961 1 90.56 117 ARG A N 1
ATOM 922 C CA . ARG A 1 117 ? -8.156 -0.771 5.367 1 90.56 117 ARG A CA 1
ATOM 923 C C . ARG A 1 117 ? -8.672 -0.868 3.938 1 90.56 117 ARG A C 1
ATOM 925 O O . ARG A 1 117 ? -9.852 -0.596 3.676 1 90.56 117 ARG A O 1
ATOM 932 N N . VAL A 1 118 ? -7.754 -1.225 3.045 1 91.81 118 VAL A N 1
ATOM 933 C CA . VAL A 1 118 ? -8.094 -1.302 1.628 1 91.81 118 VAL A CA 1
ATOM 934 C C . VAL A 1 118 ? -7.531 -2.59 1.03 1 91.81 118 VAL A C 1
ATOM 936 O O . VAL A 1 118 ? -6.441 -3.029 1.404 1 91.81 118 VAL A O 1
ATOM 939 N N . ILE A 1 119 ? -8.32 -3.24 0.107 1 93.25 119 ILE A N 1
ATOM 940 C CA . ILE A 1 119 ? -7.793 -4.344 -0.688 1 93.25 119 ILE A CA 1
ATOM 941 C C . ILE A 1 119 ? -7.008 -3.791 -1.878 1 93.25 119 ILE A C 1
ATOM 943 O O . ILE A 1 119 ? -7.562 -3.068 -2.711 1 93.25 119 ILE A O 1
ATOM 947 N N . VAL A 1 120 ? -5.766 -4.207 -1.929 1 93.12 120 VAL A N 1
ATOM 948 C CA . VAL A 1 120 ? -4.891 -3.531 -2.879 1 93.12 120 VAL A CA 1
ATOM 949 C C . VAL A 1 120 ? -4.574 -4.465 -4.047 1 93.12 120 VAL A C 1
ATOM 951 O O . VAL A 1 120 ? -3.91 -4.066 -5.004 1 93.12 120 VAL A O 1
ATOM 954 N N . GLY A 1 121 ? -4.965 -5.66 -3.949 1 95 121 GLY A N 1
ATOM 955 C CA . GLY A 1 121 ? -4.766 -6.684 -4.965 1 95 121 GLY A CA 1
ATOM 956 C C . GLY A 1 121 ? -5.172 -8.07 -4.504 1 95 121 GLY A C 1
ATOM 957 O O . GLY A 1 121 ? -5.672 -8.234 -3.389 1 95 121 GLY A O 1
ATOM 958 N N . CYS A 1 122 ? -5.02 -8.953 -5.441 1 97.06 122 CYS A N 1
ATOM 959 C CA . CYS A 1 122 ? -5.289 -10.352 -5.125 1 97.06 122 CYS A CA 1
ATOM 960 C C . CYS A 1 122 ? -4.102 -11.227 -5.492 1 97.06 122 CYS A C 1
ATOM 962 O O . CYS A 1 122 ? -3.324 -10.891 -6.387 1 97.06 122 CYS A O 1
ATOM 964 N N . THR A 1 123 ? -3.975 -12.289 -4.777 1 96.94 123 THR A N 1
ATOM 965 C CA . THR A 1 123 ? -2.883 -13.227 -5.02 1 96.94 123 THR A CA 1
ATOM 966 C C . THR A 1 123 ? -3.359 -14.664 -4.852 1 96.94 123 THR A C 1
ATOM 968 O O . THR A 1 123 ? -4.273 -14.938 -4.07 1 96.94 123 THR A O 1
ATOM 971 N N . CYS A 1 124 ? -2.789 -15.547 -5.684 1 96.12 124 CYS A N 1
ATOM 972 C CA . CYS A 1 124 ? -3.096 -16.969 -5.574 1 96.12 124 CYS A CA 1
ATOM 973 C C . CYS A 1 124 ? -2.201 -17.641 -4.543 1 96.12 124 CYS A C 1
ATOM 975 O O . CYS A 1 124 ? -0.976 -17.516 -4.598 1 96.12 124 CYS A O 1
ATOM 977 N N . VAL A 1 125 ? -2.854 -18.359 -3.594 1 94.88 125 VAL A N 1
ATOM 978 C CA . VAL A 1 125 ? -2.092 -18.969 -2.51 1 94.88 125 VAL A CA 1
ATOM 979 C C . VAL A 1 125 ? -2.426 -20.469 -2.416 1 94.88 125 VAL A C 1
ATOM 981 O O . VAL A 1 125 ? -3.508 -20.891 -2.824 1 94.88 125 VAL A O 1
ATOM 984 N N . TRP A 1 126 ? -1.436 -21.156 -1.88 1 89.38 126 TRP A N 1
ATOM 985 C CA . TRP A 1 126 ? -1.71 -22.547 -1.492 1 89.38 126 TRP A CA 1
ATOM 986 C C . TRP A 1 126 ? -2.727 -22.594 -0.357 1 89.38 126 TRP A C 1
ATOM 988 O O . TRP A 1 126 ? -2.656 -21.812 0.587 1 89.38 126 TRP A O 1
ATOM 998 N N . ALA A 1 127 ? -3.76 -23.5 -0.527 1 81.62 127 ALA A N 1
ATOM 999 C CA . ALA A 1 127 ? -4.742 -23.656 0.544 1 81.62 127 ALA A CA 1
ATOM 1000 C C . ALA A 1 127 ? -4.082 -24.141 1.831 1 81.62 127 ALA A C 1
ATOM 1002 O O . ALA A 1 127 ? -3.07 -24.844 1.79 1 81.62 127 ALA A O 1
ATOM 1003 N N . LYS A 1 128 ? -4.605 -23.531 3 1 70.69 128 LYS A N 1
ATOM 1004 C CA . LYS A 1 128 ? -4.094 -23.984 4.289 1 70.69 128 LYS A CA 1
ATOM 1005 C C . LYS A 1 128 ? -4.281 -25.5 4.461 1 70.69 128 LYS A C 1
ATOM 1007 O O . LYS A 1 128 ? -5.305 -26.047 4.051 1 70.69 128 LYS A O 1
ATOM 1012 N N . THR A 1 129 ? -3.188 -26.266 4.418 1 53.78 129 THR A N 1
ATOM 1013 C CA . THR A 1 129 ? -3.359 -27.672 4.742 1 53.78 129 THR A CA 1
ATOM 1014 C C . THR A 1 129 ? -3.932 -27.844 6.145 1 53.78 129 THR A C 1
ATOM 1016 O O . THR A 1 129 ? -3.504 -27.172 7.082 1 53.78 129 THR A O 1
ATOM 1019 N N . SER A 1 130 ? -5.223 -28.156 6.137 1 40.88 130 SER A N 1
ATOM 1020 C CA . SER A 1 130 ? -5.793 -28.594 7.406 1 40.88 130 SER A CA 1
ATOM 1021 C C . SER A 1 130 ? -4.871 -29.578 8.109 1 40.88 130 SER A C 1
ATOM 1023 O O . SER A 1 130 ? -4.156 -30.344 7.461 1 40.88 130 SER A O 1
ATOM 1025 N N . MET B 1 1 ? 34.5 72.188 4.352 1 38.16 1 MET B N 1
ATOM 1026 C CA . MET B 1 1 ? 34.188 70.938 5.09 1 38.16 1 MET B CA 1
ATOM 1027 C C . MET B 1 1 ? 32.75 70.5 4.816 1 38.16 1 MET B C 1
ATOM 1029 O O . MET B 1 1 ? 31.797 71.062 5.336 1 38.16 1 MET B O 1
ATOM 1033 N N . VAL B 1 2 ? 32.469 70.062 3.514 1 51.38 2 VAL B N 1
ATOM 1034 C CA . VAL B 1 2 ? 31.188 69.562 3.039 1 51.38 2 VAL B CA 1
ATOM 1035 C C . VAL B 1 2 ? 30.844 68.25 3.781 1 51.38 2 VAL B C 1
ATOM 1037 O O . VAL B 1 2 ? 31.594 67.312 3.73 1 51.38 2 VAL B O 1
ATOM 1040 N N . LEU B 1 3 ? 30.078 68.312 4.898 1 47.34 3 LEU B N 1
ATOM 1041 C CA . LEU B 1 3 ? 29.516 67.25 5.676 1 47.34 3 LEU B CA 1
ATOM 1042 C C . LEU B 1 3 ? 28.562 66.438 4.828 1 47.34 3 LEU B C 1
ATOM 1044 O O . LEU B 1 3 ? 27.516 66.938 4.402 1 47.34 3 LEU B O 1
ATOM 1048 N N . LEU B 1 4 ? 29.078 65.438 4.023 1 49.53 4 LEU B N 1
ATOM 1049 C CA . LEU B 1 4 ? 28.297 64.438 3.312 1 49.53 4 LEU B CA 1
ATOM 1050 C C . LEU B 1 4 ? 27.484 63.594 4.293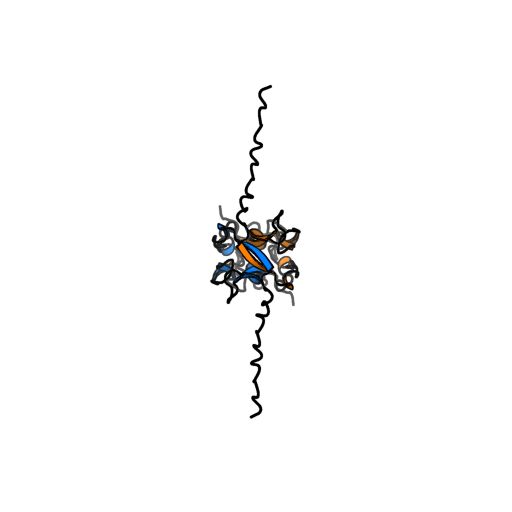 1 49.53 4 LEU B C 1
ATOM 1052 O O . LEU B 1 4 ? 28.062 62.812 5.062 1 49.53 4 LEU B O 1
ATOM 1056 N N . SER B 1 5 ? 26.328 64.062 4.777 1 53.53 5 SER B N 1
ATOM 1057 C CA . SER B 1 5 ? 25.422 63.219 5.562 1 53.53 5 SER B CA 1
ATOM 1058 C C . SER B 1 5 ? 24.953 62 4.773 1 53.53 5 SER B C 1
ATOM 1060 O O . SER B 1 5 ? 24.312 62.125 3.73 1 53.53 5 SER B O 1
ATOM 1062 N N . PHE B 1 6 ? 25.703 60.906 4.805 1 50.12 6 PHE B N 1
ATOM 1063 C CA . PHE B 1 6 ? 25.281 59.625 4.258 1 50.12 6 PHE B CA 1
ATOM 1064 C C . PHE B 1 6 ? 23.969 59.188 4.891 1 50.12 6 PHE B C 1
ATOM 1066 O O . PHE B 1 6 ? 23.922 58.844 6.078 1 50.12 6 PHE B O 1
ATOM 1073 N N . ALA B 1 7 ? 22.797 59.625 4.426 1 51 7 ALA B N 1
ATOM 1074 C CA . ALA B 1 7 ? 21.5 59.062 4.832 1 51 7 ALA B CA 1
ATOM 1075 C C . ALA B 1 7 ? 21.516 57.562 4.703 1 51 7 ALA B C 1
ATOM 1077 O O . ALA B 1 7 ? 21.688 57 3.609 1 51 7 ALA B O 1
ATOM 1078 N N . LEU B 1 8 ? 21.812 56.75 5.758 1 49.47 8 LEU B N 1
ATOM 1079 C CA . LEU B 1 8 ? 21.609 55.312 5.84 1 49.47 8 LEU B CA 1
ATOM 1080 C C . LEU B 1 8 ? 20.156 54.969 5.527 1 49.47 8 LEU B C 1
ATOM 1082 O O . LEU B 1 8 ? 19.234 55.375 6.238 1 49.47 8 LEU B O 1
ATOM 1086 N N . ALA B 1 9 ? 19.781 54.875 4.25 1 51.12 9 ALA B N 1
ATOM 1087 C CA . ALA B 1 9 ? 18.5 54.25 3.889 1 51.12 9 ALA B CA 1
ATOM 1088 C C . ALA B 1 9 ? 18.328 52.906 4.582 1 51.12 9 ALA B C 1
ATOM 1090 O O . ALA B 1 9 ? 19.109 51.969 4.367 1 51.12 9 ALA B O 1
ATOM 1091 N N . ASN B 1 10 ? 17.766 52.875 5.789 1 50.84 10 ASN B N 1
ATOM 1092 C CA . ASN B 1 10 ? 17.281 51.656 6.418 1 50.84 10 ASN B CA 1
ATOM 1093 C C . ASN B 1 10 ? 16.406 50.844 5.473 1 50.84 10 ASN B C 1
ATOM 1095 O O . ASN B 1 10 ? 15.297 51.25 5.145 1 50.84 10 ASN B O 1
ATOM 1099 N N . LEU B 1 11 ? 16.938 50.062 4.574 1 46.47 11 LEU B N 1
ATOM 1100 C CA . LEU B 1 11 ? 16.188 49.031 3.873 1 46.47 11 LEU B CA 1
ATOM 1101 C C . LEU B 1 11 ? 15.477 48.125 4.863 1 46.47 11 LEU B C 1
ATOM 1103 O O . LEU B 1 11 ? 16.109 47.25 5.5 1 46.47 11 LEU B O 1
ATOM 1107 N N . THR B 1 12 ? 14.445 48.594 5.48 1 44.06 12 THR B N 1
ATOM 1108 C CA . THR B 1 12 ? 13.594 47.594 6.105 1 44.06 12 THR B CA 1
ATOM 1109 C C . THR B 1 12 ? 13.203 46.5 5.105 1 44.06 12 THR B C 1
ATOM 1111 O O . THR B 1 12 ? 12.508 46.781 4.125 1 44.06 12 THR B O 1
ATOM 1114 N N . PHE B 1 13 ? 14.078 45.5 4.797 1 44.22 13 PHE B N 1
ATOM 1115 C CA . PHE B 1 13 ? 13.562 44.25 4.219 1 44.22 13 PHE B CA 1
ATOM 1116 C C . PHE B 1 13 ? 12.25 43.844 4.883 1 44.22 13 PHE B C 1
ATOM 1118 O O . PHE B 1 13 ? 12.234 43.5 6.066 1 44.22 13 PHE B O 1
ATOM 1125 N N . ALA B 1 14 ? 11.117 44.438 4.504 1 42.41 14 ALA B N 1
ATOM 1126 C CA . ALA B 1 14 ? 9.859 43.781 4.859 1 42.41 14 ALA B CA 1
ATOM 1127 C C . ALA B 1 14 ? 9.977 42.25 4.77 1 42.41 14 ALA B C 1
ATOM 1129 O O . ALA B 1 14 ? 10.469 41.719 3.775 1 42.41 14 ALA B O 1
ATOM 1130 N N . LYS B 1 15 ? 10.039 41.594 5.875 1 42.53 15 LYS B N 1
ATOM 1131 C CA . LYS B 1 15 ? 9.789 40.156 5.871 1 42.53 15 LYS B CA 1
ATOM 1132 C C . LYS B 1 15 ? 8.648 39.812 4.918 1 42.53 15 LYS B C 1
ATOM 1134 O O . LYS B 1 15 ? 7.512 40.219 5.113 1 42.53 15 LYS B O 1
ATOM 1139 N N . GLN B 1 16 ? 8.836 39.906 3.631 1 38.38 16 GLN B N 1
ATOM 1140 C CA . GLN B 1 16 ? 7.848 39.219 2.793 1 38.38 16 GLN B CA 1
ATOM 1141 C C . GLN B 1 16 ? 7.242 38.031 3.512 1 38.38 16 GLN B C 1
ATOM 1143 O O . GLN B 1 16 ? 7.969 37.156 3.971 1 38.38 16 GLN B O 1
ATOM 1148 N N . GLY B 1 17 ? 6.207 38.219 4.23 1 39.5 17 GLY B N 1
ATOM 1149 C CA . GLY B 1 17 ? 5.461 37.094 4.785 1 39.5 17 GLY B CA 1
ATOM 1150 C C . GLY B 1 17 ? 5.555 35.844 3.941 1 39.5 17 GLY B C 1
ATOM 1151 O O . GLY B 1 17 ? 5.168 35.844 2.771 1 39.5 17 GLY B O 1
ATOM 1152 N N . GLN B 1 18 ? 6.531 35.125 4.035 1 41.06 18 GLN B N 1
ATOM 1153 C CA . GLN B 1 18 ? 6.609 33.812 3.391 1 41.06 18 GLN B CA 1
ATOM 1154 C C . GLN B 1 18 ? 5.234 33.156 3.328 1 41.06 18 GLN B C 1
ATOM 1156 O O . GLN B 1 18 ? 4.539 33.062 4.34 1 41.06 18 GLN B O 1
ATOM 1161 N N . LYS B 1 19 ? 4.488 33.344 2.305 1 48.66 19 LYS B N 1
ATOM 1162 C CA . LYS B 1 19 ? 3.246 32.625 2.057 1 48.66 19 LYS B CA 1
ATOM 1163 C C . LYS B 1 19 ? 3.24 31.297 2.781 1 48.66 19 LYS B C 1
ATOM 1165 O O . LYS B 1 19 ? 4.16 30.484 2.613 1 48.66 19 LYS B O 1
ATOM 1170 N N . LYS B 1 20 ? 2.59 31.297 3.885 1 56.78 20 LYS B N 1
ATOM 1171 C CA . LYS B 1 20 ? 2.496 30.094 4.715 1 56.78 20 LYS B CA 1
ATOM 1172 C C . LYS B 1 20 ? 2.098 28.891 3.885 1 56.78 20 LYS B C 1
ATOM 1174 O O . LYS B 1 20 ? 1.003 28.844 3.318 1 56.78 20 LYS B O 1
ATOM 1179 N N . ILE B 1 21 ? 3.039 28.172 3.363 1 60.84 21 ILE B N 1
ATOM 1180 C CA . ILE B 1 21 ? 2.848 26.984 2.553 1 60.84 21 ILE B CA 1
ATOM 1181 C C . ILE B 1 21 ? 1.834 26.062 3.227 1 60.84 21 ILE B C 1
ATOM 1183 O O . ILE B 1 21 ? 0.971 25.484 2.561 1 60.84 21 ILE B O 1
ATOM 1187 N N . CYS B 1 22 ? 1.723 26.125 4.547 1 69.62 22 CYS B N 1
ATOM 1188 C CA . CYS B 1 22 ? 0.763 25.297 5.277 1 69.62 22 CYS B CA 1
ATOM 1189 C C . CYS B 1 22 ? -0.437 26.125 5.723 1 69.62 22 CYS B C 1
ATOM 1191 O O . CYS B 1 22 ? -0.325 26.953 6.629 1 69.62 22 CYS B O 1
ATOM 1193 N N . ASP B 1 23 ? -1.524 26.031 5.121 1 73.56 23 ASP B N 1
ATOM 1194 C CA . ASP B 1 23 ? -2.686 26.891 5.352 1 73.56 23 ASP B CA 1
ATOM 1195 C C . ASP B 1 23 ? -3.877 26.078 5.852 1 73.56 23 ASP B C 1
ATOM 1197 O O . ASP B 1 23 ? -4.988 26.594 5.961 1 73.56 23 ASP B O 1
ATOM 1201 N N . THR B 1 24 ? -3.592 24.797 6.055 1 79.06 24 THR B N 1
ATOM 1202 C CA . THR B 1 24 ? -4.617 23.906 6.582 1 79.06 24 THR B CA 1
ATOM 1203 C C . THR B 1 24 ? -4.156 23.266 7.887 1 79.06 24 THR B C 1
ATOM 1205 O O . THR B 1 24 ? -2.967 23.297 8.211 1 79.06 24 THR B O 1
ATOM 1208 N N . SER B 1 25 ? -5.121 22.891 8.672 1 83.69 25 SER B N 1
ATOM 1209 C CA . SER B 1 25 ? -4.766 22.297 9.953 1 83.69 25 SER B CA 1
ATOM 1210 C C . SER B 1 25 ? -4.922 20.781 9.93 1 83.69 25 SER B C 1
ATOM 1212 O O . SER B 1 25 ? -5.691 20.25 9.133 1 83.69 25 SER B O 1
ATOM 1214 N N . LEU B 1 26 ? -4.137 20.234 10.703 1 86.06 26 LEU B N 1
ATOM 1215 C CA . LEU B 1 26 ? -4.051 18.766 10.719 1 86.06 26 LEU B CA 1
ATOM 1216 C C . LEU B 1 26 ? -4.027 18.25 12.148 1 86.06 26 LEU B C 1
ATOM 1218 O O . LEU B 1 26 ? -3.359 18.812 13.016 1 86.06 26 LEU B O 1
ATOM 1222 N N . THR B 1 27 ? -4.84 17.297 12.398 1 82.31 27 THR B N 1
ATOM 1223 C CA . THR B 1 27 ? -4.727 16.516 13.617 1 82.31 27 THR B CA 1
ATOM 1224 C C . THR B 1 27 ? -4.285 15.086 13.312 1 82.31 27 THR B C 1
ATOM 1226 O O . THR B 1 27 ? -4.773 14.477 12.359 1 82.31 27 THR B O 1
ATOM 1229 N N . ILE B 1 28 ? -3.213 14.633 13.914 1 75.88 28 ILE B N 1
ATOM 1230 C CA . ILE B 1 28 ? -2.697 13.281 13.75 1 75.88 28 ILE B CA 1
ATOM 1231 C C . ILE B 1 28 ? -3.201 12.391 14.883 1 75.88 28 ILE B C 1
ATOM 1233 O O . ILE B 1 28 ? -3.008 12.703 16.062 1 75.88 28 ILE B O 1
ATOM 1237 N N . SER B 1 29 ? -4.023 11.438 14.469 1 68.06 29 SER B N 1
ATOM 1238 C CA . SER B 1 29 ? -4.512 10.523 15.492 1 68.06 29 SER B CA 1
ATOM 1239 C C . SER B 1 29 ? -3.383 9.656 16.047 1 68.06 29 SER B C 1
ATOM 1241 O O . SER B 1 29 ? -2.461 9.289 15.312 1 68.06 29 SER B O 1
ATOM 1243 N N . ASN B 1 30 ? -3.152 9.633 17.297 1 57.62 30 ASN B N 1
ATOM 1244 C CA . ASN B 1 30 ? -2.141 8.867 18.016 1 57.62 30 ASN B CA 1
ATOM 1245 C C . ASN B 1 30 ? -2.102 7.41 17.547 1 57.62 30 ASN B C 1
ATOM 1247 O O . ASN B 1 30 ? -1.11 6.711 17.766 1 57.62 30 ASN B O 1
ATOM 1251 N N . ASP B 1 31 ? -3.139 6.957 17.141 1 54.41 31 ASP B N 1
ATOM 1252 C CA . ASP B 1 31 ? -3.139 5.547 16.75 1 54.41 31 ASP B CA 1
ATOM 1253 C C . ASP B 1 31 ? -2.211 5.309 15.57 1 54.41 31 ASP B C 1
ATOM 1255 O O . ASP B 1 31 ? -2.123 4.191 15.055 1 54.41 31 ASP B O 1
ATOM 1259 N N . PHE B 1 32 ? -1.66 6.391 15.164 1 55.06 32 PHE B N 1
ATOM 1260 C CA . PHE B 1 32 ? -0.845 6.371 13.953 1 55.06 32 PHE B CA 1
ATOM 1261 C C . PHE B 1 32 ? 0.355 5.449 14.125 1 55.06 32 PHE B C 1
ATOM 1263 O O . PHE B 1 32 ? 0.834 4.859 13.156 1 55.06 32 PHE B O 1
ATOM 1270 N N . HIS B 1 33 ? 0.846 5.434 15.391 1 47.34 33 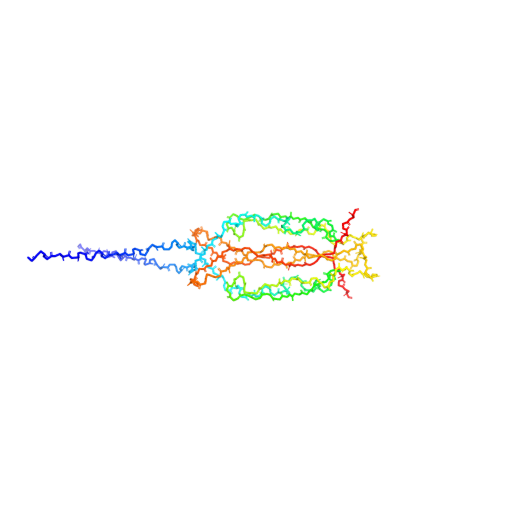HIS B N 1
ATOM 1271 C CA . HIS B 1 33 ? 2.1 4.699 15.523 1 47.34 33 HIS B CA 1
ATOM 1272 C C . HIS B 1 33 ? 1.908 3.221 15.211 1 47.34 33 HIS B C 1
ATOM 1274 O O . HIS B 1 33 ? 2.863 2.441 15.266 1 47.34 33 HIS B O 1
ATOM 1280 N N . ASP B 1 34 ? 0.788 2.83 15.055 1 47.03 34 ASP B N 1
ATOM 1281 C CA . ASP B 1 34 ? 0.826 1.386 14.852 1 47.03 34 ASP B CA 1
ATOM 1282 C C . ASP B 1 34 ? 1.323 1.045 13.445 1 47.03 34 ASP B C 1
ATOM 1284 O O . ASP B 1 34 ? 0.778 1.531 12.453 1 47.03 34 ASP B O 1
ATOM 1288 N N . SER B 1 35 ? 2.576 0.806 13.359 1 46.66 35 SER B N 1
ATOM 1289 C CA . SER B 1 35 ? 3.373 0.301 12.242 1 46.66 35 SER B CA 1
ATOM 1290 C C . SER B 1 35 ? 2.523 -0.536 11.289 1 46.66 35 SER B C 1
ATOM 1292 O O . SER B 1 35 ? 1.771 -1.409 11.727 1 46.66 35 SER B O 1
ATOM 1294 N N . LEU B 1 36 ? 1.948 0.118 10.242 1 52.56 36 LEU B N 1
ATOM 1295 C CA . LEU B 1 36 ? 1.468 -0.749 9.172 1 52.56 36 LEU B CA 1
ATOM 1296 C C . LEU B 1 36 ? 2.318 -2.01 9.07 1 52.56 36 LEU B C 1
ATOM 1298 O O . LEU B 1 36 ? 3.463 -1.958 8.609 1 52.56 36 LEU B O 1
ATOM 1302 N N . ASP B 1 37 ? 2.455 -2.779 10.25 1 47.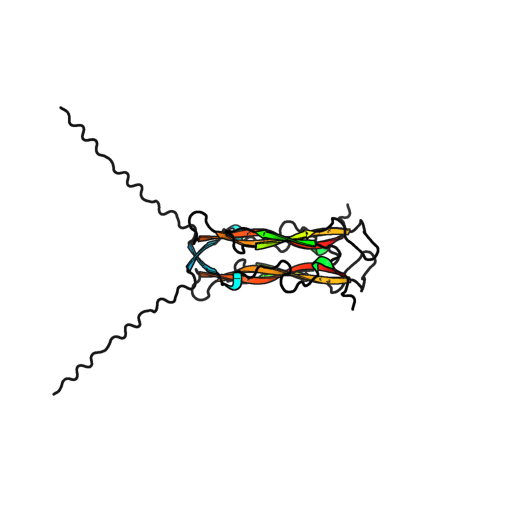66 37 ASP B N 1
ATOM 1303 C CA . ASP B 1 37 ? 3.232 -4.012 10.172 1 47.66 37 ASP B CA 1
ATOM 1304 C C . ASP B 1 37 ? 2.982 -4.738 8.852 1 47.66 37 ASP B C 1
ATOM 1306 O O . ASP B 1 37 ? 1.905 -4.617 8.266 1 47.66 37 ASP B O 1
ATOM 1310 N N . GLY B 1 38 ? 4.016 -4.828 8.102 1 49.59 38 GLY B N 1
ATOM 1311 C CA . GLY B 1 38 ? 3.986 -5.691 6.934 1 49.59 38 GLY B CA 1
ATOM 1312 C C . GLY B 1 38 ? 2.971 -6.812 7.047 1 49.59 38 GLY B C 1
ATOM 1313 O O . GLY B 1 38 ? 2.412 -7.254 6.039 1 49.59 38 GLY B O 1
ATOM 1314 N N . ASP B 1 39 ? 3.021 -7.426 8.273 1 48.12 39 ASP B N 1
ATOM 1315 C CA . ASP B 1 39 ? 1.952 -8.398 8.469 1 48.12 39 ASP B CA 1
ATOM 1316 C C . ASP B 1 39 ? 0.616 -7.707 8.727 1 48.12 39 ASP B C 1
ATOM 1318 O O . ASP B 1 39 ? 0.146 -7.648 9.859 1 48.12 39 ASP B O 1
ATOM 1322 N N . ALA B 1 40 ? 0.535 -6.52 7.988 1 52.34 40 ALA B N 1
ATOM 1323 C CA . ALA B 1 40 ? -0.707 -5.781 8.219 1 52.34 40 ALA B CA 1
ATOM 1324 C C . ALA B 1 40 ? -1.793 -6.699 8.773 1 52.34 40 ALA B C 1
ATOM 1326 O O . ALA B 1 40 ? -1.896 -7.863 8.375 1 52.34 40 ALA B O 1
ATOM 1327 N N . LYS B 1 41 ? -2.26 -6.48 9.758 1 58.53 41 LYS B N 1
ATOM 1328 C CA . LYS B 1 41 ? -3.43 -7.117 10.352 1 58.53 41 LYS B CA 1
ATOM 1329 C C . LYS B 1 41 ? -4.414 -7.57 9.281 1 58.53 41 LYS B C 1
ATOM 1331 O O . LYS B 1 41 ? -4.797 -6.785 8.414 1 58.53 41 LYS B O 1
ATOM 1336 N N . GLY B 1 42 ? -4.434 -8.859 9.008 1 61.38 42 GLY B N 1
ATOM 1337 C CA . GLY B 1 42 ? -5.465 -9.414 8.148 1 61.38 42 GLY B CA 1
ATOM 1338 C C . GLY B 1 42 ? -4.91 -10.297 7.047 1 61.38 42 GLY B C 1
ATOM 1339 O O . GLY B 1 42 ? -5.637 -11.102 6.469 1 61.38 42 GLY B O 1
ATOM 1340 N N . ASN B 1 43 ? -3.572 -10.023 6.766 1 81.5 43 ASN B N 1
ATOM 1341 C CA . ASN B 1 43 ? -3.033 -10.82 5.668 1 81.5 43 ASN B CA 1
ATOM 1342 C C . ASN B 1 43 ? -2.57 -12.195 6.152 1 81.5 43 ASN B C 1
ATOM 1344 O O . ASN B 1 43 ? -2.422 -13.117 5.352 1 81.5 43 ASN B O 1
ATOM 1348 N N . GLY B 1 44 ? -2.402 -12.32 7.484 1 82.38 44 GLY B N 1
ATOM 1349 C CA . GLY B 1 44 ? -1.809 -13.562 7.945 1 82.38 44 GLY B CA 1
ATOM 1350 C C . GLY B 1 44 ? -0.495 -13.883 7.262 1 82.38 44 GLY B C 1
ATOM 1351 O O . GLY B 1 44 ? 0.413 -13.055 7.223 1 82.38 44 GLY B O 1
ATOM 1352 N N . ASN B 1 45 ? -0.374 -15.148 6.711 1 90.56 45 ASN B N 1
ATOM 1353 C CA . ASN B 1 45 ? 0.854 -15.578 6.051 1 90.56 45 ASN B CA 1
ATOM 1354 C C . ASN B 1 45 ? 0.672 -15.688 4.539 1 90.56 45 ASN B C 1
ATOM 1356 O O . ASN B 1 45 ? 1.259 -16.562 3.898 1 90.56 45 ASN B O 1
ATOM 1360 N N . ILE B 1 46 ? -0.156 -14.883 4.023 1 93.31 46 ILE B N 1
ATOM 1361 C CA . ILE B 1 46 ? -0.459 -14.977 2.602 1 93.31 46 ILE B CA 1
ATOM 1362 C C . ILE B 1 46 ? 0.808 -14.734 1.786 1 93.31 46 ILE B C 1
ATOM 1364 O O . ILE B 1 46 ? 0.983 -15.305 0.709 1 93.31 46 ILE B O 1
ATOM 1368 N N . HIS B 1 47 ? 1.696 -13.922 2.266 1 94.75 47 HIS B N 1
ATOM 1369 C CA . HIS B 1 47 ? 2.902 -13.594 1.514 1 94.75 47 HIS B CA 1
ATOM 1370 C C . HIS B 1 47 ? 3.809 -14.805 1.365 1 94.75 47 HIS B C 1
ATOM 1372 O O . HIS B 1 47 ? 4.504 -14.953 0.356 1 94.75 47 HIS B O 1
ATOM 1378 N N . ASN B 1 48 ? 3.717 -15.703 2.312 1 92.81 48 ASN B N 1
ATOM 1379 C CA . ASN B 1 48 ? 4.516 -16.922 2.273 1 92.81 48 ASN B CA 1
ATOM 1380 C C . ASN B 1 48 ? 3.834 -18.016 1.457 1 92.81 48 ASN B C 1
ATOM 1382 O O . ASN B 1 48 ? 4.504 -18.844 0.837 1 92.81 48 ASN B O 1
ATOM 1386 N N . ARG B 1 49 ? 2.602 -18.016 1.463 1 93.81 49 ARG B N 1
ATOM 1387 C CA . ARG B 1 49 ? 1.833 -19.078 0.822 1 93.81 49 ARG B CA 1
ATOM 1388 C C . ARG B 1 49 ? 1.535 -18.734 -0.634 1 93.81 49 ARG B C 1
ATOM 1390 O O . ARG B 1 49 ? 1.104 -19.594 -1.404 1 93.81 49 ARG B O 1
ATOM 1397 N N . SER B 1 50 ? 1.739 -17.484 -1.02 1 95.44 50 SER B N 1
ATOM 1398 C CA . SER B 1 50 ? 1.458 -17.047 -2.383 1 95.44 50 SER B CA 1
ATOM 1399 C C . SER B 1 50 ? 2.324 -17.797 -3.393 1 95.44 50 SER B C 1
ATOM 1401 O O . SER B 1 50 ? 3.48 -18.109 -3.111 1 95.44 50 SER B O 1
ATOM 1403 N N . LEU B 1 51 ? 1.741 -18.078 -4.594 1 94.94 51 LEU B N 1
ATOM 1404 C CA . LEU B 1 51 ? 2.537 -18.609 -5.695 1 94.94 51 LEU B CA 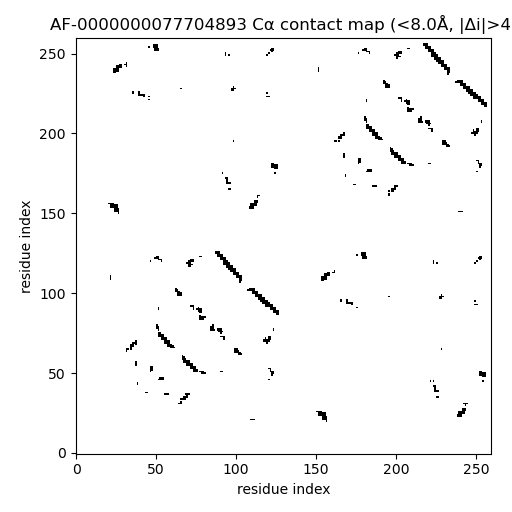1
ATOM 1405 C C . LEU B 1 51 ? 3.615 -17.609 -6.117 1 94.94 51 LEU B C 1
ATOM 1407 O O . LEU B 1 51 ? 4.562 -17.984 -6.812 1 94.94 51 LEU B O 1
ATOM 1411 N N . SER B 1 52 ? 3.414 -16.391 -5.805 1 96 52 SER B N 1
ATOM 1412 C CA . SER B 1 52 ? 4.379 -15.312 -5.938 1 96 52 SER B CA 1
ATOM 1413 C C . SER B 1 52 ? 4.766 -14.742 -4.574 1 96 52 SER B C 1
ATOM 1415 O O . SER B 1 52 ? 4.477 -13.586 -4.273 1 96 52 SER B O 1
ATOM 1417 N N . ALA B 1 53 ? 5.477 -15.562 -3.812 1 95.31 53 ALA B N 1
ATOM 1418 C CA . ALA B 1 53 ? 5.809 -15.18 -2.443 1 95.31 53 ALA B CA 1
ATOM 1419 C C . ALA B 1 53 ? 6.625 -13.891 -2.418 1 95.31 53 ALA B C 1
ATOM 1421 O O . ALA B 1 53 ? 7.332 -13.578 -3.379 1 95.31 53 ALA B O 1
ATOM 1422 N N . TRP B 1 54 ? 6.426 -13.164 -1.266 1 96.5 54 TRP B N 1
ATOM 1423 C CA . TRP B 1 54 ? 7.215 -11.945 -1.141 1 96.5 54 TRP B CA 1
ATOM 1424 C C . TRP B 1 54 ? 7.68 -11.742 0.298 1 96.5 54 TRP B C 1
ATOM 1426 O O . TRP B 1 54 ? 7.172 -12.391 1.218 1 96.5 54 TRP B O 1
ATOM 1436 N N . THR B 1 55 ? 8.68 -10.914 0.417 1 94.62 55 THR B N 1
ATOM 1437 C CA . THR B 1 55 ? 9.195 -10.484 1.711 1 94.62 55 THR B CA 1
ATOM 1438 C C . THR B 1 55 ? 8.875 -9.016 1.962 1 94.62 55 THR B C 1
ATOM 1440 O O . THR B 1 55 ? 8.977 -8.188 1.054 1 94.62 55 THR B O 1
ATOM 1443 N N . TRP B 1 56 ? 8.461 -8.727 3.209 1 92.31 56 TRP B N 1
ATOM 1444 C CA . TRP B 1 56 ? 8.211 -7.344 3.592 1 92.31 56 TRP B CA 1
ATOM 1445 C C . TRP B 1 56 ? 9.508 -6.641 3.98 1 92.31 56 TRP B C 1
ATOM 1447 O O . TRP B 1 56 ? 10.25 -7.125 4.832 1 92.31 56 TRP B O 1
ATOM 1457 N N . ILE B 1 57 ? 9.688 -5.5 3.395 1 93.19 57 ILE B N 1
ATOM 1458 C CA . ILE B 1 57 ? 10.852 -4.672 3.697 1 93.19 57 ILE B CA 1
ATOM 1459 C C . ILE B 1 57 ? 10.398 -3.344 4.293 1 93.19 57 ILE B C 1
ATOM 1461 O O . ILE B 1 57 ? 9.711 -2.561 3.629 1 93.19 57 ILE B O 1
ATOM 1465 N N . PRO B 1 58 ? 10.773 -3.076 5.547 1 91.19 58 PRO B N 1
ATOM 1466 C CA . PRO B 1 58 ? 10.422 -1.778 6.125 1 91.19 58 PRO B CA 1
ATOM 1467 C C . PRO B 1 58 ? 11.25 -0.631 5.547 1 91.19 58 PRO B C 1
ATOM 1469 O O . PRO B 1 58 ? 12.469 -0.748 5.418 1 91.19 58 PRO B O 1
ATOM 1472 N N . LYS B 1 59 ? 10.602 0.387 5.09 1 92.44 59 LYS B N 1
ATOM 1473 C CA . LYS B 1 59 ? 11.211 1.646 4.684 1 92.44 59 LYS B CA 1
ATOM 1474 C C . LYS B 1 59 ? 10.945 2.744 5.707 1 92.44 59 LYS B C 1
ATOM 1476 O O . LYS B 1 59 ? 9.812 3.193 5.863 1 92.44 59 LYS B O 1
ATOM 1481 N N . PHE B 1 60 ? 11.992 3.186 6.352 1 92.88 60 PHE B N 1
ATOM 1482 C CA . PHE B 1 60 ? 11.875 4.148 7.441 1 92.88 60 PHE B CA 1
ATOM 1483 C C . PHE B 1 60 ? 12.219 5.555 6.961 1 92.88 60 PHE B C 1
ATOM 1485 O O . PHE B 1 60 ? 13.164 5.738 6.191 1 92.88 60 PHE B O 1
ATOM 1492 N N . SER B 1 61 ? 11.406 6.555 7.316 1 92.38 61 SER B N 1
ATOM 1493 C CA . SER B 1 61 ? 11.648 7.984 7.141 1 92.38 61 S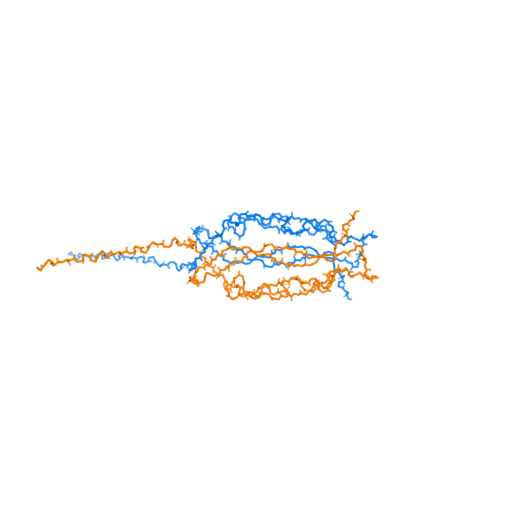ER B CA 1
ATOM 1494 C C . SER B 1 61 ? 11.227 8.773 8.375 1 92.38 61 SER B C 1
ATOM 1496 O O . SER B 1 61 ? 10.039 8.852 8.695 1 92.38 61 SER B O 1
ATOM 1498 N N . PRO B 1 62 ? 12.164 9.469 9.062 1 91.88 62 PRO B N 1
ATOM 1499 C CA . PRO B 1 62 ? 11.852 10.133 10.336 1 91.88 62 PRO B CA 1
ATOM 1500 C C . PRO B 1 62 ? 10.938 11.344 10.156 1 91.88 62 PRO B C 1
ATOM 1502 O O . PRO B 1 62 ? 10.266 11.758 11.109 1 91.88 62 PRO B O 1
ATOM 1505 N N . ARG B 1 63 ? 10.93 11.875 8.984 1 92.5 63 ARG B N 1
ATOM 1506 C CA . ARG B 1 63 ? 10.141 13.086 8.781 1 92.5 63 ARG B CA 1
ATOM 1507 C C . ARG B 1 63 ? 8.914 12.805 7.91 1 92.5 63 ARG B C 1
ATOM 1509 O O . ARG B 1 63 ? 8.492 13.656 7.133 1 92.5 63 ARG B O 1
ATOM 1516 N N . ARG B 1 64 ? 8.445 11.578 8.031 1 93.31 64 ARG B N 1
ATOM 1517 C CA . ARG B 1 64 ? 7.285 11.18 7.246 1 93.31 64 ARG B CA 1
ATOM 1518 C C . ARG B 1 64 ? 6.238 10.5 8.125 1 93.31 64 ARG B C 1
ATOM 1520 O O . ARG B 1 64 ? 6.582 9.797 9.078 1 93.31 64 ARG B O 1
ATOM 1527 N N . ILE B 1 65 ? 4.969 10.695 7.82 1 89.06 65 ILE B N 1
ATOM 1528 C CA . ILE B 1 65 ? 3.859 9.922 8.367 1 89.06 65 ILE B CA 1
ATOM 1529 C C . ILE B 1 65 ? 3.188 9.125 7.25 1 89.06 65 ILE B C 1
ATOM 1531 O O . ILE B 1 65 ? 2.736 9.695 6.258 1 89.06 65 ILE B O 1
ATOM 1535 N N . PRO B 1 66 ? 3.076 7.848 7.414 1 91.06 66 PRO B N 1
ATOM 1536 C CA . PRO B 1 66 ? 3.67 7.066 8.5 1 91.06 66 PRO B CA 1
ATOM 1537 C C . PRO B 1 66 ? 5.191 6.996 8.414 1 91.06 66 PRO B C 1
ATOM 1539 O O . PRO B 1 66 ? 5.758 7.129 7.324 1 91.06 66 PRO B O 1
ATOM 1542 N N . GLN B 1 67 ? 5.875 6.746 9.508 1 91.31 67 GLN B N 1
ATOM 1543 C CA . GLN B 1 67 ? 7.332 6.715 9.539 1 91.31 67 GLN B CA 1
ATOM 1544 C C . GLN B 1 67 ? 7.871 5.438 8.898 1 91.31 67 GLN B C 1
ATOM 1546 O O . GLN B 1 67 ? 8.977 5.422 8.367 1 91.31 67 GLN B O 1
ATOM 1551 N N . VAL B 1 68 ? 7.125 4.348 9.086 1 90.94 68 VAL B N 1
ATOM 1552 C CA . VAL B 1 68 ? 7.531 3.078 8.492 1 90.94 68 VAL B CA 1
ATOM 1553 C C . VAL B 1 68 ? 6.504 2.641 7.449 1 90.94 68 VAL B C 1
ATOM 1555 O O . VAL B 1 68 ? 5.305 2.594 7.734 1 90.94 68 VAL B O 1
ATOM 1558 N N . ILE B 1 69 ? 6.93 2.43 6.215 1 90.88 69 ILE B N 1
ATOM 1559 C CA . ILE B 1 69 ? 6.137 1.818 5.152 1 90.88 69 ILE B CA 1
ATOM 1560 C C . ILE B 1 69 ? 6.734 0.461 4.781 1 90.88 69 ILE B C 1
ATOM 1562 O O . ILE B 1 69 ? 7.941 0.346 4.559 1 90.88 69 ILE B O 1
ATOM 1566 N N . PHE B 1 70 ? 5.891 -0.526 4.789 1 90.12 70 PHE B N 1
ATOM 1567 C CA . PHE B 1 70 ? 6.352 -1.848 4.375 1 90.12 70 PHE B CA 1
ATOM 1568 C C . PHE B 1 70 ? 6.172 -2.039 2.875 1 90.12 70 PHE B C 1
ATOM 1570 O O . PHE B 1 70 ? 5.074 -1.852 2.346 1 90.12 70 PHE B O 1
ATOM 1577 N N . GLU B 1 71 ? 7.215 -2.365 2.266 1 92.69 71 GLU B N 1
ATOM 1578 C CA . GLU B 1 71 ? 7.203 -2.656 0.836 1 92.69 71 GLU B CA 1
ATOM 1579 C C . GLU B 1 71 ? 7.426 -4.141 0.572 1 92.69 71 GLU B C 1
ATOM 1581 O O . GLU B 1 71 ? 8.258 -4.777 1.228 1 92.69 71 GLU B O 1
ATOM 1586 N N . ALA B 1 72 ? 6.621 -4.648 -0.349 1 94.44 72 ALA B N 1
ATOM 1587 C CA . ALA B 1 72 ? 6.793 -6.043 -0.742 1 94.44 72 ALA B CA 1
ATOM 1588 C C . ALA B 1 72 ? 7.949 -6.195 -1.727 1 94.44 72 ALA B C 1
ATOM 1590 O O . ALA B 1 72 ? 8.125 -5.363 -2.619 1 94.44 72 ALA B O 1
ATOM 1591 N N . GLN B 1 73 ? 8.781 -7.207 -1.506 1 96.81 73 GLN B N 1
ATOM 1592 C CA . GLN B 1 73 ? 9.766 -7.664 -2.486 1 96.81 73 GLN B CA 1
ATOM 1593 C C . GLN B 1 73 ? 9.453 -9.078 -2.955 1 96.81 73 GLN B C 1
ATOM 1595 O O . GLN B 1 73 ? 9.547 -10.031 -2.178 1 96.81 73 GLN B O 1
ATOM 1600 N N . CYS B 1 74 ? 9.094 -9.148 -4.281 1 97.44 74 CYS B N 1
ATOM 1601 C CA . CYS B 1 74 ? 8.82 -10.484 -4.809 1 97.44 74 CYS B CA 1
ATOM 1602 C C . CYS B 1 74 ? 10.062 -11.359 -4.738 1 97.44 74 CYS B C 1
ATOM 1604 O O . CYS B 1 74 ? 11.148 -10.938 -5.129 1 97.44 74 CYS B O 1
ATOM 1606 N N . ASN B 1 75 ? 9.898 -12.602 -4.289 1 96.44 75 ASN B N 1
ATOM 1607 C CA . ASN B 1 75 ? 11.031 -13.469 -3.992 1 96.44 75 ASN B CA 1
ATOM 1608 C C . ASN B 1 75 ? 11.672 -14.008 -5.266 1 96.44 75 ASN B C 1
ATOM 1610 O O . ASN B 1 75 ? 12.836 -14.406 -5.258 1 96.44 75 ASN B O 1
ATOM 1614 N N . SER B 1 76 ? 10.898 -14.055 -6.367 1 94.06 76 SER B N 1
ATOM 1615 C CA . SER B 1 76 ? 11.375 -14.578 -7.641 1 94.06 76 SER B CA 1
ATOM 1616 C C . SER B 1 76 ? 10.648 -13.93 -8.812 1 94.06 76 SER B C 1
ATOM 1618 O O . SER B 1 76 ? 9.617 -13.281 -8.633 1 94.06 76 SER B O 1
ATOM 1620 N N . GLU B 1 77 ? 11.273 -14.102 -9.969 1 93.69 77 GLU B N 1
ATOM 1621 C CA . GLU B 1 77 ? 10.617 -13.633 -11.188 1 93.69 77 GLU B CA 1
ATOM 1622 C C . GLU B 1 77 ? 9.578 -14.641 -11.672 1 93.69 77 GLU B C 1
ATOM 1624 O O . GLU B 1 77 ? 8.719 -14.305 -12.5 1 93.69 77 GLU B O 1
ATOM 1629 N N . TYR B 1 78 ? 9.711 -15.852 -11.117 1 92.62 78 TYR B N 1
ATOM 1630 C CA . TYR B 1 78 ? 8.82 -16.922 -11.531 1 92.62 78 TYR B CA 1
ATOM 1631 C C . TYR B 1 78 ? 7.891 -17.328 -10.398 1 92.62 78 TYR B C 1
ATOM 1633 O O . TYR B 1 78 ? 8.109 -16.969 -9.242 1 92.62 78 TYR B O 1
ATOM 1641 N N . CYS B 1 79 ? 6.809 -17.953 -10.742 1 93.69 79 CYS B N 1
ATOM 1642 C CA . CYS B 1 79 ? 5.832 -18.453 -9.781 1 93.69 79 CYS B CA 1
ATOM 1643 C C . CYS B 1 79 ? 6.129 -19.906 -9.398 1 93.69 79 CYS B C 1
ATOM 1645 O O . CYS B 1 79 ? 6.668 -20.656 -10.203 1 93.69 79 CYS B O 1
ATOM 1647 N N . THR B 1 80 ? 5.816 -20.188 -8.172 1 88.19 80 THR B N 1
ATOM 1648 C CA . THR B 1 80 ? 6.023 -21.547 -7.68 1 88.19 80 THR B CA 1
ATOM 1649 C C . THR B 1 80 ? 4.707 -22.312 -7.621 1 88.19 80 THR B C 1
ATOM 1651 O O . THR B 1 80 ? 3.873 -22.062 -6.75 1 88.19 80 THR B O 1
ATOM 1654 N N . LEU B 1 81 ? 4.562 -23.25 -8.531 1 83.5 81 LEU B N 1
ATOM 1655 C CA . LEU B 1 81 ? 3.375 -24.094 -8.586 1 83.5 81 LEU B CA 1
ATOM 1656 C C . LEU B 1 81 ? 3.627 -25.422 -7.883 1 83.5 81 LEU B C 1
ATOM 1658 O O . LEU B 1 81 ? 4.773 -25.766 -7.59 1 83.5 81 LEU B O 1
ATOM 1662 N N . PRO B 1 82 ? 2.549 -26.109 -7.531 1 74.88 82 PRO B N 1
ATOM 1663 C CA . PRO B 1 82 ? 2.721 -27.422 -6.922 1 74.88 82 PRO B CA 1
ATOM 1664 C C . PRO B 1 82 ? 3.633 -28.344 -7.738 1 74.88 82 PRO B C 1
ATOM 16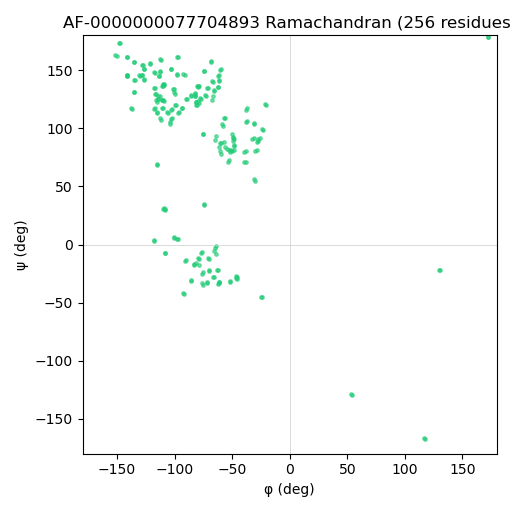66 O O . PRO B 1 82 ? 4.379 -29.141 -7.168 1 74.88 82 PRO B O 1
ATOM 1669 N N . ASN B 1 83 ? 3.611 -28.188 -9 1 77.19 83 ASN B N 1
ATOM 1670 C CA . ASN B 1 83 ? 4.395 -29.078 -9.859 1 77.19 83 ASN B CA 1
ATOM 1671 C C . ASN B 1 83 ? 5.73 -28.438 -10.242 1 77.19 83 ASN B C 1
ATOM 1673 O O . ASN B 1 83 ? 6.461 -28.984 -11.07 1 77.19 83 ASN B O 1
ATOM 1677 N N . GLY B 1 84 ? 6.023 -27.359 -9.742 1 81.5 84 GLY B N 1
ATOM 1678 C CA . GLY B 1 84 ? 7.281 -26.688 -10.023 1 81.5 84 GLY B CA 1
ATOM 1679 C C . GLY B 1 84 ? 7.098 -25.344 -10.703 1 81.5 84 GLY B C 1
ATOM 1680 O O . GLY B 1 84 ? 6 -24.781 -10.688 1 81.5 84 GLY B O 1
ATOM 1681 N N . VAL B 1 85 ? 8.258 -24.797 -11.242 1 81.19 85 VAL B N 1
ATOM 1682 C CA . VAL B 1 85 ? 8.258 -23.484 -11.883 1 81.19 85 VAL B CA 1
ATOM 1683 C C . VAL B 1 85 ? 7.664 -23.594 -13.281 1 81.19 85 VAL B C 1
ATOM 1685 O O . VAL B 1 85 ? 8.008 -24.516 -14.039 1 81.19 85 VAL B O 1
ATOM 1688 N N . ASP B 1 86 ? 6.664 -22.797 -13.555 1 78.44 86 ASP B N 1
ATOM 1689 C CA . ASP B 1 86 ? 6.086 -22.656 -14.883 1 78.44 86 ASP B CA 1
ATOM 1690 C C . ASP B 1 86 ? 6.559 -21.375 -15.562 1 78.44 86 ASP B C 1
ATOM 1692 O O . ASP B 1 86 ? 6.215 -20.266 -15.125 1 78.44 86 ASP B O 1
ATOM 1696 N N . THR B 1 87 ? 7.254 -21.531 -16.625 1 80.44 87 THR B N 1
ATOM 1697 C CA . THR B 1 87 ? 7.895 -20.391 -17.281 1 80.44 87 THR B CA 1
ATOM 1698 C C . THR B 1 87 ? 6.852 -19.5 -17.953 1 80.44 87 THR B C 1
ATOM 1700 O O . THR B 1 87 ? 7.16 -18.375 -18.359 1 80.44 87 THR B O 1
ATOM 1703 N N . ARG B 1 88 ? 5.656 -19.922 -18.078 1 83.38 88 ARG B N 1
ATOM 1704 C CA . ARG B 1 88 ? 4.602 -19.109 -18.672 1 83.38 88 ARG B CA 1
ATOM 1705 C C . ARG B 1 88 ? 4.066 -18.078 -17.672 1 83.38 88 ARG B C 1
ATOM 1707 O O . ARG B 1 88 ? 3.299 -17.188 -18.031 1 83.38 88 ARG B O 1
ATOM 1714 N N . LEU B 1 89 ? 4.457 -18.297 -16.453 1 90.75 89 LEU B N 1
ATOM 1715 C CA . LEU B 1 89 ? 3.955 -17.422 -15.391 1 90.75 89 LEU B CA 1
ATOM 1716 C C . LEU B 1 89 ? 5.059 -16.516 -14.867 1 90.75 89 LEU B C 1
ATOM 1718 O O . LEU B 1 89 ? 6.215 -16.938 -14.758 1 90.75 89 LEU B O 1
ATOM 1722 N N . ASN B 1 90 ? 4.695 -15.289 -14.664 1 93.75 90 ASN B N 1
ATOM 1723 C CA . ASN B 1 90 ? 5.617 -14.312 -14.094 1 93.75 90 ASN B CA 1
ATOM 1724 C C . ASN B 1 90 ? 5.121 -13.789 -12.75 1 93.75 90 ASN B C 1
ATOM 1726 O O . ASN B 1 90 ? 3.924 -13.562 -12.57 1 93.75 90 ASN B O 1
ATOM 1730 N N . SER B 1 91 ? 6.062 -13.758 -11.836 1 95.75 91 SER B N 1
ATOM 1731 C CA . SER B 1 91 ? 5.809 -13.039 -10.594 1 95.75 91 SER B CA 1
ATOM 1732 C C . SER B 1 91 ? 6.02 -11.539 -10.766 1 95.75 91 SER B C 1
ATOM 1734 O O . SER B 1 91 ? 7.129 -11.094 -11.062 1 95.75 91 SER B O 1
ATOM 1736 N N . LEU B 1 92 ? 4.953 -10.766 -10.516 1 96.5 92 LEU B N 1
ATOM 1737 C CA . LEU B 1 92 ? 5.039 -9.328 -10.727 1 96.5 92 LEU B CA 1
ATOM 1738 C C . LEU B 1 92 ? 4.57 -8.57 -9.492 1 96.5 92 LEU B C 1
ATOM 1740 O O . LEU B 1 92 ? 3.637 -8.992 -8.812 1 96.5 92 LEU B O 1
ATOM 1744 N N . PRO B 1 93 ? 5.172 -7.48 -9.25 1 96.38 93 PRO B N 1
ATOM 1745 C CA . PRO B 1 93 ? 4.746 -6.645 -8.125 1 96.38 93 PRO B CA 1
ATOM 1746 C C . PRO B 1 93 ? 3.439 -5.902 -8.406 1 96.38 93 PRO B C 1
ATOM 1748 O O . PRO B 1 93 ? 3.135 -5.594 -9.562 1 96.38 93 PRO B O 1
ATOM 1751 N N . ILE B 1 94 ? 2.699 -5.676 -7.367 1 94.75 94 ILE B N 1
ATOM 1752 C CA . ILE B 1 94 ? 1.551 -4.777 -7.402 1 94.75 94 ILE B CA 1
ATOM 1753 C C . ILE B 1 94 ? 1.944 -3.418 -6.832 1 94.75 94 ILE B C 1
ATOM 1755 O O . ILE B 1 94 ? 2.307 -3.311 -5.656 1 94.75 94 ILE B O 1
ATOM 1759 N N . TYR B 1 95 ? 1.819 -2.391 -7.656 1 92.31 95 TYR B N 1
ATOM 1760 C CA . TYR B 1 95 ? 2.189 -1.043 -7.238 1 92.31 95 TYR B CA 1
ATOM 1761 C C . TYR B 1 95 ? 0.965 -0.258 -6.781 1 92.31 95 TYR B C 1
ATOM 1763 O O . TYR B 1 95 ? -0.121 -0.405 -7.348 1 92.31 95 TYR B O 1
ATOM 1771 N N . GLN B 1 96 ? 1.234 0.595 -5.789 1 89.81 96 GLN B N 1
ATOM 1772 C CA . GLN B 1 96 ? 0.23 1.563 -5.363 1 89.81 96 GLN B CA 1
ATOM 1773 C C . GLN B 1 96 ? 0.871 2.906 -5.023 1 89.81 96 GLN B C 1
ATOM 1775 O O . GLN B 1 96 ? 1.996 2.955 -4.523 1 89.81 96 GLN B O 1
ATOM 1780 N N . GLU B 1 97 ? 0.112 3.914 -5.316 1 88.5 97 GLU B N 1
ATOM 1781 C CA . GLU B 1 97 ? 0.459 5.23 -4.789 1 88.5 97 GLU B CA 1
ATOM 1782 C C . GLU B 1 97 ? -0.26 5.504 -3.473 1 88.5 97 GLU B C 1
ATOM 1784 O O . GLU B 1 97 ? -1.484 5.648 -3.445 1 88.5 97 GLU B O 1
ATOM 1789 N N . ILE B 1 98 ? 0.511 5.672 -2.406 1 90.31 98 ILE B N 1
ATOM 1790 C CA . ILE B 1 98 ? -0.123 5.859 -1.106 1 90.31 98 ILE B CA 1
ATOM 1791 C C . ILE B 1 98 ? 0.136 7.281 -0.609 1 90.31 98 ILE B C 1
ATOM 1793 O O . ILE B 1 98 ? 1.181 7.867 -0.902 1 90.31 98 ILE B O 1
ATOM 1797 N N . LEU B 1 99 ? -0.833 7.832 0.157 1 91.69 99 LEU B N 1
ATOM 1798 C CA . LEU B 1 99 ? -0.696 9.148 0.779 1 91.69 99 LEU B CA 1
ATOM 1799 C C . LEU B 1 99 ? 0.319 9.102 1.916 1 91.69 99 LEU B C 1
ATOM 1801 O O . LEU B 1 99 ? 0.323 8.164 2.717 1 91.69 99 LEU B O 1
ATOM 1805 N N . VAL B 1 100 ? 1.158 10.047 1.946 1 92.31 100 VAL B N 1
ATOM 1806 C CA . VAL B 1 100 ? 2.076 10.266 3.061 1 92.31 100 VAL B CA 1
ATOM 1807 C C . VAL B 1 100 ? 2.111 11.75 3.424 1 92.31 100 VAL B C 1
ATOM 1809 O O . VAL B 1 100 ? 1.733 12.602 2.615 1 92.31 100 VAL B O 1
ATOM 1812 N N . LEU B 1 101 ? 2.502 12.016 4.645 1 92.25 101 LEU B N 1
ATOM 1813 C CA . LEU B 1 101 ? 2.738 13.383 5.105 1 92.25 101 LEU B CA 1
ATOM 1814 C C . LEU B 1 101 ? 4.223 13.625 5.348 1 92.25 101 LEU B C 1
ATOM 1816 O O . LEU B 1 101 ? 4.84 12.961 6.184 1 92.25 101 LEU B O 1
ATOM 1820 N N . LYS B 1 102 ? 4.75 14.516 4.625 1 92.69 102 LYS B N 1
ATOM 1821 C CA . LYS B 1 102 ? 6.156 14.867 4.801 1 92.69 102 LYS B CA 1
ATOM 1822 C C . LYS B 1 102 ? 6.305 16.141 5.621 1 92.69 102 LYS B C 1
ATOM 1824 O O . LYS B 1 102 ? 5.672 17.156 5.32 1 92.69 102 LYS B O 1
ATOM 1829 N N . GLN B 1 103 ? 7.164 15.984 6.57 1 90.62 103 GLN B N 1
ATOM 1830 C CA . GLN B 1 103 ? 7.379 17.125 7.461 1 90.62 103 GLN B CA 1
ATOM 1831 C C . GLN B 1 103 ? 8.32 18.141 6.824 1 90.62 103 GLN B C 1
ATOM 1833 O O . GLN B 1 103 ? 9.336 17.781 6.227 1 90.62 103 GLN B O 1
ATOM 1838 N N . ASP B 1 104 ? 7.902 19.391 6.984 1 88.44 104 ASP B N 1
ATOM 1839 C CA . ASP B 1 104 ? 8.719 20.469 6.461 1 88.44 104 ASP B CA 1
ATOM 1840 C C . ASP B 1 104 ? 10.047 20.578 7.211 1 88.44 104 ASP B C 1
ATOM 1842 O O . ASP B 1 104 ? 10.086 20.453 8.438 1 88.44 104 ASP B O 1
ATOM 1846 N N . ALA B 1 105 ? 11.07 20.828 6.5 1 86.94 105 ALA B N 1
ATOM 1847 C CA . ALA B 1 105 ? 12.406 20.859 7.094 1 86.94 105 ALA B CA 1
ATOM 1848 C C . ALA B 1 105 ? 12.586 22.094 7.973 1 86.94 105 ALA B C 1
ATOM 1850 O O . ALA B 1 105 ? 13.32 22.047 8.969 1 86.94 105 ALA B O 1
ATOM 1851 N N . GLU B 1 106 ? 12 23.125 7.637 1 85.94 106 GLU B N 1
ATOM 1852 C CA . GLU B 1 106 ? 12.18 24.391 8.352 1 85.94 106 GLU B CA 1
ATOM 1853 C C . GLU B 1 106 ? 11.125 24.547 9.453 1 85.94 106 GLU B C 1
ATOM 1855 O O . GLU B 1 106 ? 11.438 25.016 10.547 1 85.94 106 GLU B O 1
ATOM 1860 N N . ASP B 1 107 ? 9.914 24.172 9.07 1 83.88 107 ASP B N 1
ATOM 1861 C CA . ASP B 1 107 ? 8.805 24.266 10.016 1 83.88 107 ASP B CA 1
ATOM 1862 C C . ASP B 1 107 ? 8.305 22.891 10.414 1 83.88 107 ASP B C 1
ATOM 1864 O O . ASP B 1 107 ? 7.492 22.281 9.703 1 83.88 107 ASP B O 1
ATOM 1868 N N . ARG B 1 108 ? 8.562 22.453 11.578 1 83.19 108 ARG B N 1
ATOM 1869 C CA . ARG B 1 108 ? 8.266 21.094 12.016 1 83.19 108 ARG B CA 1
ATOM 1870 C C . ARG B 1 108 ? 6.781 20.922 12.305 1 83.19 108 ARG B C 1
ATOM 1872 O O . ARG B 1 108 ? 6.309 19.797 12.508 1 83.19 108 ARG B O 1
ATOM 1879 N N . LYS B 1 109 ? 6.027 21.938 12.273 1 83.94 109 LYS B N 1
ATOM 1880 C CA . LYS B 1 109 ? 4.59 21.844 12.508 1 83.94 109 LYS B CA 1
ATOM 1881 C C . LYS B 1 109 ? 3.812 21.859 11.195 1 83.94 109 LYS B C 1
ATOM 1883 O O . LYS B 1 109 ? 2.58 21.922 11.203 1 83.94 109 LYS B O 1
ATOM 1888 N N . CYS B 1 110 ? 4.602 21.828 10.188 1 87.25 110 CYS B N 1
ATOM 1889 C CA . CYS B 1 110 ? 3.986 21.844 8.867 1 87.25 110 CYS B CA 1
ATOM 1890 C C . CYS B 1 110 ? 4.281 20.547 8.109 1 87.25 110 CYS B C 1
ATOM 1892 O O . CYS B 1 110 ? 5.43 20.125 8.039 1 87.25 110 CYS B O 1
ATOM 1894 N N . PHE B 1 111 ? 3.225 19.969 7.602 1 89.81 111 PHE B N 1
ATOM 1895 C CA . PHE B 1 111 ? 3.348 18.75 6.797 1 89.81 111 PHE B CA 1
ATOM 1896 C C . PHE B 1 111 ? 2.848 19 5.379 1 89.81 111 PHE B C 1
ATOM 1898 O O . PHE B 1 111 ? 1.936 19.797 5.164 1 89.81 111 PHE B O 1
ATOM 1905 N N . MET B 1 112 ? 3.469 18.297 4.492 1 90.56 112 MET B N 1
ATOM 1906 C CA . MET B 1 112 ? 3.021 18.281 3.104 1 90.56 112 MET B CA 1
ATOM 1907 C C . MET B 1 112 ? 2.426 16.922 2.74 1 90.56 112 MET B C 1
ATOM 1909 O O . MET B 1 112 ? 3.07 15.891 2.92 1 90.56 112 MET B O 1
ATOM 1913 N N . ALA B 1 113 ? 1.204 16.984 2.273 1 91.12 113 ALA B N 1
ATOM 1914 C CA . ALA B 1 113 ? 0.565 15.766 1.776 1 91.12 113 ALA B CA 1
ATOM 1915 C C . ALA B 1 113 ? 1.039 15.438 0.364 1 91.12 113 ALA B C 1
ATOM 1917 O O . ALA B 1 113 ? 0.947 16.266 -0.541 1 91.12 113 ALA 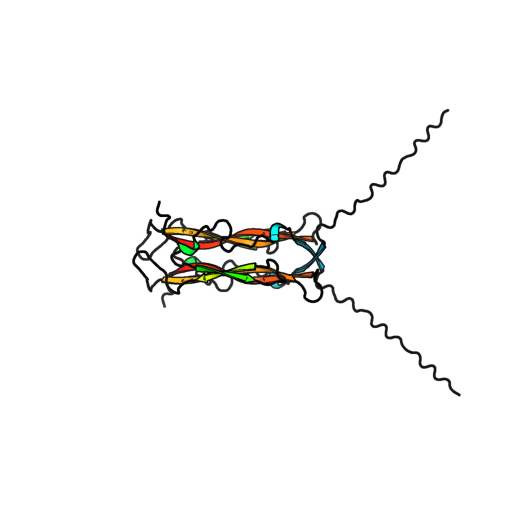B O 1
ATOM 1918 N N . THR B 1 114 ? 1.583 14.234 0.19 1 89.94 114 THR B N 1
ATOM 1919 C CA . THR B 1 114 ? 2.061 13.781 -1.113 1 89.94 114 THR B CA 1
ATOM 1920 C C . THR B 1 114 ? 1.89 12.273 -1.263 1 89.94 114 THR B C 1
ATOM 1922 O O . THR B 1 114 ? 1.353 11.617 -0.371 1 89.94 114 THR B O 1
ATOM 1925 N N . PHE B 1 115 ? 2.16 11.805 -2.441 1 89.19 115 PHE B N 1
ATOM 1926 C CA . PHE B 1 115 ? 2.006 10.375 -2.705 1 89.19 115 PHE B CA 1
ATOM 1927 C C . PHE B 1 115 ? 3.357 9.727 -2.982 1 89.19 115 PHE B C 1
ATOM 1929 O O . PHE B 1 115 ? 4.254 10.359 -3.543 1 89.19 115 PHE B O 1
ATOM 1936 N N . GLU B 1 116 ? 3.453 8.484 -2.52 1 90.5 116 GLU B N 1
ATOM 1937 C CA . GLU B 1 116 ? 4.621 7.656 -2.807 1 90.5 116 GLU B CA 1
ATOM 1938 C C . GLU B 1 116 ? 4.211 6.32 -3.42 1 90.5 116 GLU B C 1
ATOM 1940 O O . GLU B 1 116 ? 3.215 5.723 -3.012 1 90.5 116 GLU B O 1
ATOM 1945 N N . ARG B 1 117 ? 5.043 5.93 -4.355 1 90.56 117 ARG B N 1
ATOM 1946 C CA . ARG B 1 117 ? 4.816 4.625 -4.969 1 90.56 117 ARG B CA 1
ATOM 1947 C C . ARG B 1 117 ? 5.391 3.506 -4.105 1 90.56 117 ARG B C 1
ATOM 1949 O O . ARG B 1 117 ? 6.551 3.568 -3.689 1 90.56 117 ARG B O 1
ATOM 1956 N N . VAL B 1 118 ? 4.531 2.52 -3.828 1 91.94 118 VAL B N 1
ATOM 1957 C CA . VAL B 1 118 ? 4.93 1.414 -2.961 1 91.94 118 VAL B CA 1
ATOM 1958 C C . VAL B 1 118 ? 4.48 0.09 -3.576 1 91.94 118 VAL B C 1
ATOM 1960 O O . VAL B 1 118 ? 3.416 0.012 -4.191 1 91.94 118 VAL B O 1
ATOM 1963 N N . ILE B 1 119 ? 5.348 -0.979 -3.451 1 93.38 119 ILE B N 1
ATOM 1964 C CA . ILE B 1 119 ? 4.922 -2.33 -3.801 1 93.38 119 ILE B CA 1
ATOM 1965 C C . ILE B 1 119 ? 4.141 -2.941 -2.639 1 93.38 119 ILE B C 1
ATOM 1967 O O . ILE B 1 119 ? 4.668 -3.076 -1.531 1 93.38 119 ILE B O 1
ATOM 1971 N N . VAL B 1 120 ? 2.934 -3.328 -2.961 1 93.06 120 VAL B N 1
ATOM 1972 C CA . VAL B 1 120 ? 2.041 -3.688 -1.865 1 93.06 120 VAL B CA 1
ATOM 1973 C C . VAL B 1 120 ? 1.837 -5.199 -1.839 1 93.06 120 VAL B C 1
ATOM 1975 O O . VAL B 1 120 ? 1.167 -5.727 -0.947 1 93.06 120 VAL B O 1
ATOM 1978 N N . GLY B 1 121 ? 2.322 -5.879 -2.799 1 94.94 121 GLY B N 1
ATOM 1979 C CA . GLY B 1 121 ? 2.24 -7.324 -2.934 1 94.94 121 GLY B CA 1
ATOM 1980 C C . GLY B 1 121 ? 2.736 -7.828 -4.277 1 94.94 121 GLY B C 1
ATOM 1981 O O . GLY B 1 121 ? 3.205 -7.043 -5.105 1 94.94 121 GLY B O 1
ATOM 1982 N N . CYS B 1 122 ? 2.672 -9.109 -4.352 1 97.06 122 CYS B N 1
ATOM 1983 C CA . CYS B 1 122 ? 3.035 -9.75 -5.613 1 97.06 122 CYS B CA 1
ATOM 1984 C C . CYS B 1 122 ? 1.93 -10.68 -6.09 1 97.06 122 CYS B C 1
ATOM 1986 O O . CYS B 1 122 ? 1.157 -11.203 -5.281 1 97.06 122 CYS B O 1
ATOM 1988 N N . THR B 1 123 ? 1.861 -10.82 -7.371 1 96.88 123 THR B N 1
ATOM 1989 C CA . THR B 1 123 ? 0.852 -11.688 -7.969 1 96.88 123 THR B CA 1
ATOM 1990 C C . THR B 1 123 ? 1.426 -12.445 -9.164 1 96.88 123 THR B C 1
ATOM 1992 O O . THR B 1 123 ? 2.328 -11.953 -9.844 1 96.88 123 THR B O 1
ATOM 1995 N N . CYS B 1 124 ? 0.943 -13.695 -9.312 1 96.06 124 CYS B N 1
ATOM 1996 C CA . CYS B 1 124 ? 1.353 -14.5 -10.461 1 96.06 124 CYS B CA 1
ATOM 1997 C C . CYS B 1 124 ? 0.477 -14.203 -11.672 1 96.06 124 CYS B C 1
ATOM 1999 O O . CYS B 1 124 ? -0.751 -14.25 -11.578 1 96.06 124 CYS B O 1
ATOM 2001 N N . VAL B 1 125 ? 1.158 -13.898 -12.82 1 94.94 125 VAL B N 1
ATOM 2002 C CA . VAL B 1 125 ? 0.408 -13.516 -14.016 1 94.94 125 VAL B CA 1
ATOM 2003 C C . VAL B 1 125 ? 0.851 -14.367 -15.195 1 94.94 125 VAL B C 1
ATOM 2005 O O . VAL B 1 125 ? 1.979 -14.867 -15.227 1 94.94 125 VAL B O 1
ATOM 2008 N N . TRP B 1 126 ? -0.098 -14.477 -16.109 1 89.25 126 TRP B N 1
ATOM 2009 C CA . TRP B 1 126 ? 0.263 -15.055 -17.406 1 89.25 126 TRP B CA 1
ATOM 2010 C C . TRP B 1 126 ? 1.244 -14.148 -18.141 1 89.25 126 TRP B C 1
ATOM 2012 O O . TRP B 1 126 ? 1.083 -12.922 -18.156 1 89.25 126 TRP B O 1
ATOM 2022 N N . ALA B 1 127 ? 2.352 -14.797 -18.672 1 81.56 127 ALA B N 1
ATOM 2023 C CA . ALA B 1 127 ? 3.314 -14.008 -19.438 1 81.56 127 ALA B CA 1
ATOM 2024 C C . ALA B 1 127 ? 2.66 -13.391 -20.656 1 81.56 127 ALA B C 1
ATOM 2026 O O . ALA B 1 127 ? 1.715 -13.953 -21.219 1 81.56 127 ALA B O 1
ATOM 2027 N N . LYS B 1 128 ? 3.111 -12.07 -20.938 1 70.12 128 LYS B N 1
ATOM 2028 C CA . LYS B 1 128 ? 2.602 -11.414 -22.141 1 70.12 128 LYS B CA 1
ATOM 2029 C C . LYS B 1 128 ? 2.908 -12.242 -23.391 1 70.12 128 LYS B C 1
ATOM 2031 O O . LYS B 1 128 ? 3.982 -12.836 -23.5 1 70.12 128 LYS B O 1
ATOM 2036 N N . THR B 1 129 ? 1.881 -12.852 -24 1 53.16 129 THR B N 1
ATOM 2037 C CA . THR B 1 129 ? 2.156 -13.5 -25.281 1 53.16 129 THR B CA 1
ATOM 2038 C C . THR B 1 129 ? 2.701 -12.492 -26.281 1 53.16 129 THR B C 1
ATOM 2040 O O . THR B 1 129 ? 2.182 -11.383 -26.406 1 53.16 129 THR B O 1
ATOM 2043 N N . SER B 1 130 ? 4.027 -12.578 -26.422 1 41 130 SER B N 1
ATOM 2044 C CA . SER B 1 130 ? 4.594 -11.852 -27.562 1 41 130 SER B CA 1
ATOM 2045 C C . SER B 1 130 ? 3.754 -12.031 -28.812 1 41 130 SER B C 1
ATOM 2047 O O . SER B 1 130 ? 3.135 -13.078 -29 1 41 130 SER B O 1
#

Secondary structure (DSSP, 8-state):
--------------------S--EEEEE-GGGGS---SS-TTTTTHHHHBTT-EEEEEEE-TTEESSEEEEEEES-SS-EETTEE-TTEEEEEEEEEEEEEEEPSS-TTEEEEEEEEEEEEEEEEE----/--------------------S--EEEEE-GGGGS---SS-TT-TTHHHHBTT-EEEEEEE-TTEESSEEEEEEES-SS-EETTEE-TTEEEEEEEEEEEEEEEPSS-TTEEEEEEEEEEEEEEEEE----

Organism: NCBI:txid369639

Radius of gyration: 27.41 Å; Cα contacts (8 Å, |Δi|>4): 548; chains: 2; bounding box: 72×100×78 Å

Solvent-accessible surface area (backbone atoms only — not comparable to full-atom values): 14525 Å² total; per-residue (Å²): 134,84,78,77,78,77,75,76,75,75,74,71,72,69,75,69,72,67,74,64,73,42,80,27,26,27,22,73,47,78,75,56,72,58,59,54,42,66,63,23,84,82,40,71,63,48,45,72,39,22,29,18,28,38,45,70,41,79,45,78,38,94,55,32,44,67,37,48,44,46,28,42,40,62,73,44,66,47,22,57,45,98,91,40,77,44,89,57,31,30,27,41,70,37,59,40,66,41,53,33,34,36,46,39,89,87,44,81,54,26,29,35,42,44,72,44,81,40,31,74,38,34,25,32,21,57,51,80,78,126,134,85,80,80,77,77,77,77,77,76,74,74,73,68,75,68,73,68,73,65,71,42,81,28,26,28,21,75,48,77,74,58,71,59,61,52,41,65,64,22,85,82,39,71,62,48,44,71,40,23,30,18,28,40,44,70,42,79,45,78,39,95,54,32,41,68,37,48,44,48,27,40,40,63,72,44,64,47,21,56,45,98,91,40,76,44,88,58,30,30,25,40,71,37,56,41,67,41,53,34,33,37,47,37,89,86,44,80,55,25,28,35,43,45,73,46,81,39,30,73,36,36,24,32,20,58,50,81,80,124